Protein AF-A0A919BIP6-F1 (afdb_monomer_lite)

Organism: Streptomyces filamentosus (NCBI:txid67294)

Structure (mmCIF, N/CA/C/O backbone):
data_AF-A0A919BIP6-F1
#
_entry.id   AF-A0A919BIP6-F1
#
loop_
_atom_site.group_PDB
_atom_site.id
_atom_site.type_symbol
_atom_site.label_atom_id
_atom_site.label_alt_id
_atom_site.label_comp_id
_atom_site.label_asym_id
_atom_site.label_entity_id
_atom_site.label_seq_id
_atom_site.pdbx_PDB_ins_code
_atom_site.Cartn_x
_atom_site.Cartn_y
_atom_site.Cartn_z
_atom_site.occupancy
_atom_site.B_iso_or_equiv
_atom_site.auth_seq_id
_atom_site.auth_comp_id
_atom_site.auth_asym_id
_atom_site.auth_atom_id
_atom_site.pdbx_PDB_model_num
ATOM 1 N N . MET A 1 1 ? -2.910 38.439 -43.731 1.00 27.69 1 MET A N 1
ATOM 2 C CA . MET A 1 1 ? -3.258 37.942 -45.074 1.00 27.69 1 MET A CA 1
ATOM 3 C C . MET A 1 1 ? -2.050 37.192 -45.619 1.00 27.69 1 MET A C 1
ATOM 5 O O . MET A 1 1 ? -1.038 37.820 -45.870 1.00 27.69 1 MET A O 1
ATOM 9 N N . ILE A 1 2 ? -2.194 35.864 -45.670 1.00 24.97 2 ILE A N 1
ATOM 10 C CA . ILE A 1 2 ? -1.535 34.852 -46.519 1.00 24.97 2 ILE A CA 1
ATOM 11 C C . ILE A 1 2 ? -0.000 34.654 -46.451 1.00 24.97 2 ILE A C 1
ATOM 13 O O . ILE A 1 2 ? 0.810 35.510 -46.776 1.00 24.97 2 ILE A O 1
ATOM 17 N N . SER A 1 3 ? 0.310 33.414 -46.067 1.00 25.08 3 SER A N 1
ATOM 18 C CA . SER A 1 3 ? 1.536 32.615 -46.032 1.00 25.08 3 SER A CA 1
ATOM 19 C C . SER A 1 3 ? 2.337 32.487 -47.337 1.00 25.08 3 SER A C 1
ATOM 21 O O . SER A 1 3 ? 1.748 32.430 -48.408 1.00 25.08 3 SER A O 1
ATOM 23 N N . VAL A 1 4 ? 3.640 32.197 -47.201 1.00 25.41 4 VAL A N 1
ATOM 24 C CA . VAL A 1 4 ? 4.396 31.184 -47.982 1.00 25.41 4 VAL A CA 1
ATOM 25 C C . VAL A 1 4 ? 5.406 30.558 -46.992 1.00 25.41 4 VAL A C 1
ATOM 27 O O . VAL A 1 4 ? 6.358 31.215 -46.598 1.00 25.41 4 VAL A O 1
ATOM 30 N N . LEU A 1 5 ? 5.126 29.453 -46.288 1.00 27.56 5 LEU A N 1
ATOM 31 C CA . LEU A 1 5 ? 5.164 28.046 -46.730 1.00 27.56 5 LEU A CA 1
ATOM 32 C C . LEU A 1 5 ? 6.475 27.645 -47.438 1.00 27.56 5 LEU A C 1
ATOM 34 O O . LEU A 1 5 ? 6.493 27.282 -48.606 1.00 27.56 5 LEU A O 1
ATOM 38 N N . GLY A 1 6 ? 7.581 27.671 -46.688 1.00 23.17 6 GLY A N 1
ATOM 39 C CA . GLY A 1 6 ? 8.771 26.871 -46.980 1.00 23.17 6 GLY A CA 1
ATOM 40 C C . GLY A 1 6 ? 8.638 25.504 -46.312 1.00 23.17 6 GLY A C 1
ATOM 41 O O . GLY A 1 6 ? 9.059 25.322 -45.172 1.00 23.17 6 GLY A O 1
ATOM 42 N N . LEU A 1 7 ? 7.990 24.565 -47.000 1.00 27.64 7 LEU A N 1
ATOM 43 C CA . LEU A 1 7 ? 7.821 23.179 -46.569 1.00 27.64 7 LEU A CA 1
ATOM 44 C C . LEU A 1 7 ? 9.162 22.436 -46.723 1.00 27.64 7 LEU A C 1
ATOM 46 O O . LEU A 1 7 ? 9.392 21.720 -47.691 1.00 27.64 7 LEU A O 1
ATOM 50 N N . GLY A 1 8 ? 10.084 22.651 -45.785 1.00 24.66 8 GLY A N 1
ATOM 51 C CA . GLY A 1 8 ? 11.274 21.819 -45.652 1.00 24.66 8 GLY A CA 1
ATOM 52 C C . GLY A 1 8 ? 10.871 20.484 -45.039 1.00 24.66 8 GLY A C 1
ATOM 53 O O . GLY A 1 8 ? 10.591 20.415 -43.844 1.00 24.66 8 GLY A O 1
ATOM 54 N N . THR A 1 9 ? 10.812 19.431 -45.850 1.00 30.44 9 THR A N 1
ATOM 55 C CA . THR A 1 9 ? 10.656 18.040 -45.410 1.00 30.44 9 THR A CA 1
ATOM 56 C C . THR A 1 9 ? 11.761 17.678 -44.420 1.00 30.44 9 THR A C 1
ATOM 58 O O . THR A 1 9 ? 12.850 17.255 -44.804 1.00 30.44 9 THR A O 1
ATOM 61 N N . ALA A 1 10 ? 11.483 17.832 -43.126 1.00 28.48 10 ALA A N 1
ATOM 62 C CA . ALA A 1 10 ? 12.235 17.158 -42.084 1.00 28.48 10 ALA A CA 1
ATOM 63 C C . ALA A 1 10 ? 11.916 15.664 -42.206 1.00 28.48 10 ALA A C 1
ATOM 65 O O . ALA A 1 10 ? 10.841 15.200 -41.825 1.00 28.48 10 ALA A O 1
ATOM 66 N N . LEU A 1 11 ? 12.843 14.920 -42.802 1.00 26.92 11 LEU A N 1
ATOM 67 C CA . LEU A 1 11 ? 12.840 13.465 -42.792 1.00 26.92 11 LEU A CA 1
ATOM 68 C C . LEU A 1 11 ? 13.019 13.021 -41.334 1.00 26.92 11 LEU A C 1
ATOM 70 O O . LEU A 1 11 ? 14.127 12.986 -40.801 1.00 26.92 11 LEU A O 1
ATOM 74 N N . VAL A 1 12 ? 11.903 12.739 -40.662 1.00 33.69 12 VAL A N 1
ATOM 75 C CA . VAL A 1 12 ? 11.893 12.147 -39.323 1.00 33.69 12 VAL A CA 1
ATOM 76 C C . VAL A 1 12 ? 12.322 10.690 -39.467 1.00 33.69 12 VAL A C 1
ATOM 78 O O . VAL A 1 12 ? 11.513 9.793 -39.692 1.00 33.69 12 VAL A O 1
ATOM 81 N N . GLY A 1 13 ? 13.628 10.451 -39.376 1.00 28.67 13 GLY A N 1
ATOM 82 C CA . GLY A 1 13 ? 14.183 9.111 -39.258 1.00 28.67 13 GLY A CA 1
ATOM 83 C C . GLY A 1 13 ? 13.919 8.555 -37.860 1.00 28.67 13 GLY A C 1
ATOM 84 O O . GLY A 1 13 ? 14.712 8.770 -36.947 1.00 28.67 13 GLY A O 1
ATOM 85 N N . LEU A 1 14 ? 12.812 7.831 -37.685 1.00 32.78 14 LEU A N 1
ATOM 86 C CA . LEU A 1 14 ? 12.590 6.955 -36.530 1.00 32.78 14 LEU A CA 1
ATOM 87 C C . LEU A 1 14 ? 13.547 5.757 -36.633 1.00 32.78 14 LEU A C 1
ATOM 89 O O . LEU A 1 14 ? 13.227 4.733 -37.233 1.00 32.78 14 LEU A O 1
ATOM 93 N N . ALA A 1 15 ? 14.748 5.890 -36.075 1.00 29.69 15 ALA A N 1
ATOM 94 C CA . ALA A 1 15 ? 15.697 4.788 -35.988 1.00 29.69 15 ALA A CA 1
ATOM 95 C C . ALA A 1 15 ? 15.462 3.976 -34.700 1.00 29.69 15 ALA A C 1
ATOM 97 O O . ALA A 1 15 ? 15.812 4.419 -33.611 1.00 29.69 15 ALA A O 1
ATOM 98 N N . GLY A 1 16 ? 14.913 2.765 -34.860 1.00 26.48 16 GLY A N 1
ATOM 99 C CA . GLY A 1 16 ? 15.078 1.644 -33.925 1.00 26.48 16 GLY A CA 1
ATOM 100 C C . GLY A 1 16 ? 13.933 1.390 -32.941 1.00 26.48 16 GLY A C 1
ATOM 101 O O . GLY A 1 16 ? 13.976 1.842 -31.802 1.00 26.48 16 GLY A O 1
ATOM 102 N N . MET A 1 17 ? 12.960 0.564 -33.346 1.00 30.11 17 MET A N 1
ATOM 103 C CA . MET A 1 17 ? 12.150 -0.219 -32.407 1.00 30.11 17 MET A CA 1
ATOM 104 C C . MET A 1 17 ? 12.946 -1.463 -31.994 1.00 30.11 17 MET A C 1
ATOM 106 O O . MET A 1 17 ? 13.181 -2.348 -32.813 1.00 30.11 17 MET A O 1
ATOM 110 N N . GLY A 1 18 ? 13.354 -1.519 -30.728 1.00 25.31 18 GLY A N 1
ATOM 111 C CA . GLY A 1 18 ? 13.788 -2.733 -30.041 1.00 25.31 18 GLY A CA 1
ATOM 112 C C . GLY A 1 18 ? 12.831 -2.998 -28.882 1.00 25.31 18 GLY A C 1
ATOM 113 O O . GLY A 1 18 ? 12.486 -2.088 -28.132 1.00 25.31 18 GLY A O 1
ATOM 114 N N . THR A 1 19 ? 12.330 -4.223 -28.782 1.00 38.00 19 THR A N 1
ATOM 115 C CA . THR A 1 19 ? 11.359 -4.665 -27.777 1.00 38.00 19 THR A CA 1
ATOM 116 C C . THR A 1 19 ? 11.965 -4.652 -26.372 1.00 38.00 19 THR A C 1
ATOM 118 O O . THR A 1 19 ? 12.703 -5.563 -26.014 1.00 38.00 19 THR A O 1
ATOM 121 N N . GLY A 1 20 ? 11.626 -3.635 -25.576 1.00 31.72 20 GLY A N 1
ATOM 122 C CA . GLY A 1 20 ? 11.935 -3.560 -24.145 1.00 31.72 20 GLY A CA 1
ATOM 123 C C . GLY A 1 20 ? 12.143 -2.117 -23.688 1.00 31.72 20 GLY A C 1
ATOM 124 O O . GLY A 1 20 ? 13.169 -1.525 -23.979 1.00 31.72 20 GLY A O 1
ATOM 125 N N . ASP A 1 21 ? 11.160 -1.569 -22.975 1.00 31.66 21 ASP A N 1
ATOM 126 C CA . ASP A 1 21 ? 11.072 -0.197 -22.453 1.00 31.66 21 ASP A CA 1
ATOM 127 C C . ASP A 1 21 ? 10.896 0.954 -23.465 1.00 31.66 21 ASP A C 1
ATOM 129 O O . ASP A 1 21 ? 11.764 1.369 -24.227 1.00 31.66 21 ASP A O 1
ATOM 133 N N . ARG A 1 22 ? 9.684 1.520 -23.424 1.00 33.09 22 ARG A N 1
ATOM 134 C CA . ARG A 1 22 ? 9.216 2.625 -24.262 1.00 33.09 22 ARG A CA 1
ATOM 135 C C . ARG A 1 22 ? 9.959 3.920 -23.913 1.00 33.09 22 ARG A C 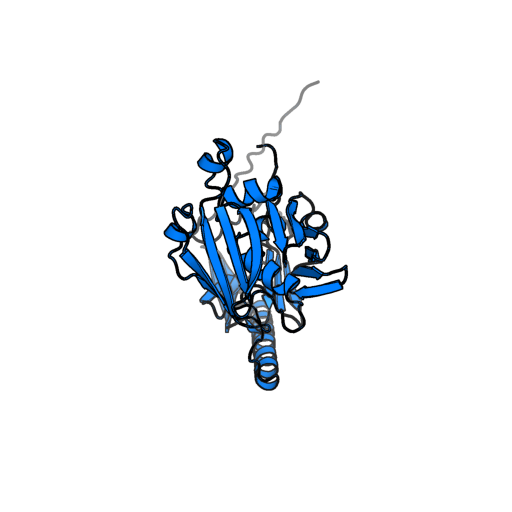1
ATOM 137 O O . ARG A 1 22 ? 9.705 4.508 -22.861 1.00 33.09 22 ARG A O 1
ATOM 144 N N . PHE A 1 23 ? 10.763 4.430 -24.845 1.00 39.22 23 PHE A N 1
ATOM 145 C CA . PHE A 1 23 ? 11.133 5.844 -24.886 1.00 39.22 23 PHE A CA 1
ATOM 146 C C . PHE A 1 23 ? 11.128 6.381 -26.320 1.00 39.22 23 PHE A C 1
ATOM 148 O O . PHE A 1 23 ? 11.642 5.746 -27.236 1.00 39.22 23 PHE A O 1
ATOM 155 N N . LEU A 1 24 ? 10.551 7.573 -26.490 1.00 33.28 24 LEU A N 1
ATOM 156 C CA . LEU A 1 24 ? 10.663 8.391 -27.694 1.00 33.28 24 LEU A CA 1
ATOM 157 C C . LEU A 1 24 ? 11.836 9.355 -27.477 1.00 33.28 24 LEU A C 1
ATOM 159 O O . LEU A 1 24 ? 11.698 10.368 -26.793 1.00 33.28 24 LEU A O 1
ATOM 163 N N . SER A 1 25 ? 12.998 9.027 -28.029 1.00 36.47 25 SER A N 1
ATOM 164 C CA . SER A 1 25 ? 14.096 9.982 -28.190 1.00 36.47 25 SER A CA 1
ATOM 165 C C . SER A 1 25 ? 13.956 10.591 -29.582 1.00 36.47 25 SER A C 1
ATOM 167 O O . SER A 1 25 ? 14.278 9.942 -30.572 1.00 36.47 25 SER A O 1
ATOM 169 N N . GLY A 1 26 ? 13.417 11.805 -29.690 1.00 38.12 26 GLY A N 1
ATOM 170 C CA . GLY A 1 26 ? 13.387 12.520 -30.967 1.00 38.12 26 GLY A CA 1
ATOM 171 C C . GLY A 1 26 ? 14.761 13.113 -31.266 1.00 38.12 26 GLY A C 1
ATOM 172 O O . GLY A 1 26 ? 15.198 14.010 -30.549 1.00 38.12 26 GLY A O 1
ATOM 173 N N . ILE A 1 27 ? 15.437 12.631 -32.309 1.00 40.06 27 ILE A N 1
ATOM 174 C CA . ILE A 1 27 ? 16.604 13.304 -32.892 1.00 40.06 27 ILE A CA 1
ATOM 175 C C . ILE A 1 27 ? 16.075 14.192 -34.016 1.00 40.06 27 ILE A C 1
ATOM 177 O O . ILE A 1 27 ? 15.539 13.694 -35.004 1.00 40.06 27 ILE A O 1
ATOM 181 N N . LEU A 1 28 ? 16.192 15.509 -33.856 1.00 37.62 28 LEU A N 1
ATOM 182 C CA . LEU A 1 28 ? 15.819 16.471 -34.889 1.00 37.62 28 LEU A CA 1
ATOM 183 C C . LEU A 1 28 ? 17.057 16.749 -35.746 1.00 37.62 28 LEU A C 1
ATOM 185 O O . LEU A 1 28 ? 17.973 17.450 -35.321 1.00 37.62 28 LEU A O 1
ATOM 189 N N . LEU A 1 29 ? 17.103 16.148 -36.936 1.00 35.50 29 LEU A N 1
ATOM 190 C CA . LEU A 1 29 ? 18.125 16.422 -37.944 1.00 35.50 29 LEU A CA 1
ATOM 191 C C . LEU A 1 29 ? 17.736 17.699 -38.697 1.00 35.50 29 LEU A C 1
ATOM 193 O O . LEU A 1 29 ? 16.964 17.654 -39.651 1.00 35.50 29 LEU A O 1
ATOM 197 N N . ALA A 1 30 ? 18.263 18.839 -38.259 1.00 35.50 30 ALA A N 1
ATOM 198 C CA . ALA A 1 30 ? 18.302 20.054 -39.064 1.00 35.50 30 ALA A CA 1
ATOM 199 C C . ALA A 1 30 ? 19.750 20.283 -39.515 1.00 35.50 30 ALA A C 1
ATOM 201 O O . ALA A 1 30 ? 20.681 20.135 -38.722 1.00 35.50 30 ALA A O 1
ATOM 202 N N . ALA A 1 31 ? 19.923 20.574 -40.806 1.00 36.97 31 ALA A N 1
ATOM 203 C CA . ALA A 1 31 ? 21.193 20.666 -41.522 1.00 36.97 31 ALA A CA 1
ATOM 204 C C . ALA A 1 31 ? 22.352 21.238 -40.677 1.00 36.97 31 ALA A C 1
ATOM 206 O O . ALA A 1 31 ? 22.408 22.432 -40.400 1.00 36.97 31 ALA A O 1
ATOM 207 N N . GLY A 1 32 ? 23.287 20.365 -40.286 1.00 34.78 32 GLY A N 1
ATOM 208 C CA . GLY A 1 32 ? 24.579 20.749 -39.708 1.00 34.78 32 GLY A CA 1
ATOM 209 C C . GLY A 1 32 ? 24.652 20.922 -38.186 1.00 34.78 32 GLY A C 1
ATOM 210 O O . GLY A 1 32 ? 25.732 21.242 -37.696 1.00 34.78 32 GLY A O 1
ATOM 211 N N . GLY A 1 33 ? 23.578 20.685 -37.422 1.00 30.14 33 GLY A N 1
ATOM 212 C CA . GLY A 1 33 ? 23.591 20.842 -35.960 1.00 30.14 33 GLY A CA 1
ATOM 213 C C . GLY A 1 33 ? 22.923 19.695 -35.200 1.00 30.14 33 GLY A C 1
ATOM 214 O O . GLY A 1 33 ? 21.859 19.216 -35.581 1.00 30.14 33 GLY A O 1
ATOM 215 N N . TRP A 1 34 ? 23.531 19.279 -34.086 1.00 35.19 34 TRP A N 1
ATOM 216 C CA . TRP A 1 34 ? 22.948 18.314 -33.150 1.00 35.19 34 TRP A CA 1
ATOM 217 C C . TRP A 1 34 ? 22.245 19.067 -32.018 1.00 35.19 34 TRP A C 1
ATOM 219 O O . TRP A 1 34 ? 22.908 19.691 -31.190 1.00 35.19 34 TRP A O 1
ATOM 229 N N . VAL A 1 35 ? 20.913 18.997 -31.946 1.00 31.94 35 VAL A N 1
ATOM 230 C CA . VAL A 1 35 ? 20.164 19.480 -30.774 1.00 31.94 35 VAL A CA 1
ATOM 231 C C . VAL A 1 35 ? 19.836 18.288 -29.884 1.00 31.94 35 VAL A C 1
ATOM 233 O O . VAL A 1 35 ? 18.928 17.508 -30.168 1.00 31.94 35 VAL A O 1
ATOM 236 N N . VAL A 1 36 ? 20.576 18.145 -28.785 1.00 42.09 36 VAL A N 1
ATOM 237 C CA . VAL A 1 36 ? 20.199 17.233 -27.702 1.00 42.09 36 VAL A CA 1
ATOM 238 C C . VAL A 1 36 ? 19.202 17.970 -26.817 1.00 42.09 36 VAL A C 1
ATOM 240 O O . VAL A 1 36 ? 19.577 18.846 -26.041 1.00 42.09 36 VAL A O 1
ATOM 243 N N . LEU A 1 37 ? 17.921 17.620 -26.921 1.00 37.03 37 LEU A N 1
ATOM 244 C CA . LEU A 1 37 ? 16.920 18.050 -25.946 1.00 37.03 37 LEU A CA 1
ATOM 245 C C . LEU A 1 37 ? 17.161 17.296 -24.630 1.00 37.03 37 LEU A C 1
ATOM 247 O O . LEU A 1 37 ? 16.633 16.208 -24.406 1.00 37.03 37 LEU A O 1
ATOM 251 N N . THR A 1 38 ? 17.972 17.873 -23.742 1.00 41.34 38 THR A N 1
ATOM 252 C CA . THR A 1 38 ? 18.051 17.446 -22.343 1.00 41.34 38 THR A CA 1
ATOM 253 C C . THR A 1 38 ? 16.746 17.837 -21.661 1.00 41.34 38 THR A C 1
ATOM 255 O O . THR A 1 38 ? 16.546 18.974 -21.243 1.00 41.34 38 THR A O 1
ATOM 258 N N . ALA A 1 39 ? 15.798 16.903 -21.576 1.00 47.53 39 ALA A N 1
ATOM 259 C CA . ALA A 1 39 ? 14.566 17.154 -20.843 1.00 47.53 39 ALA A CA 1
ATOM 260 C C . ALA A 1 39 ? 14.925 17.486 -19.376 1.00 47.53 39 ALA A C 1
ATOM 262 O O . ALA A 1 39 ? 15.431 16.603 -18.678 1.00 47.53 39 ALA A O 1
ATOM 263 N N . PRO A 1 40 ? 14.614 18.689 -18.844 1.00 47.72 40 PRO A N 1
ATOM 264 C CA . PRO A 1 40 ? 14.940 19.079 -17.460 1.00 47.72 40 PRO A CA 1
ATOM 265 C C . PRO A 1 40 ? 14.192 18.237 -16.406 1.00 47.72 40 PRO A C 1
ATOM 267 O O . PRO A 1 40 ? 14.322 18.426 -15.196 1.00 47.72 40 PRO A O 1
ATOM 270 N N . PHE A 1 41 ? 13.374 17.292 -16.869 1.00 59.06 41 PHE A N 1
ATOM 271 C CA . PHE A 1 41 ? 12.558 16.393 -16.078 1.00 59.06 41 PHE A CA 1
ATOM 272 C C . PHE A 1 41 ? 13.091 14.961 -16.046 1.00 59.06 41 PHE A C 1
ATOM 274 O O . PHE A 1 41 ? 12.445 14.142 -15.393 1.00 59.06 41 PHE A O 1
ATOM 281 N N . ALA A 1 42 ? 14.215 14.659 -16.707 1.00 69.38 42 ALA A N 1
ATOM 282 C CA . ALA A 1 42 ? 14.849 13.347 -16.685 1.00 69.38 42 ALA A CA 1
ATOM 283 C C . ALA A 1 42 ? 16.277 13.416 -16.116 1.00 69.38 42 ALA A C 1
ATOM 285 O O . ALA A 1 42 ? 16.996 14.385 -16.329 1.00 69.38 42 ALA A O 1
ATOM 286 N N . GLY A 1 43 ? 16.681 12.410 -15.346 1.00 80.50 43 GLY A N 1
ATOM 287 C CA . GLY A 1 43 ? 17.999 12.352 -14.728 1.00 80.50 43 GLY A CA 1
ATOM 288 C C . GLY A 1 43 ? 18.136 11.214 -13.727 1.00 80.50 43 GLY A C 1
ATOM 289 O O . GLY A 1 43 ? 17.149 10.653 -13.249 1.00 80.50 43 GLY A O 1
ATOM 290 N N . VAL A 1 44 ? 19.381 10.892 -13.391 1.00 83.25 44 VAL A N 1
ATOM 291 C CA . VAL A 1 44 ? 19.716 9.953 -12.320 1.00 83.25 44 VAL A CA 1
ATOM 292 C C . VAL A 1 44 ? 20.459 10.711 -11.233 1.00 83.25 44 VAL A C 1
ATOM 294 O O . VAL A 1 44 ? 21.412 11.435 -11.515 1.00 83.25 44 VAL A O 1
ATOM 297 N N . ARG A 1 45 ? 20.024 10.550 -9.984 1.00 85.06 45 ARG A N 1
ATOM 298 C CA . ARG A 1 45 ? 20.710 11.096 -8.813 1.00 85.06 45 ARG A CA 1
ATOM 299 C C . ARG A 1 45 ? 21.110 9.961 -7.886 1.00 85.06 45 ARG A C 1
ATOM 301 O O . ARG A 1 45 ? 20.262 9.208 -7.426 1.00 85.06 45 ARG A O 1
ATOM 308 N N . VAL A 1 46 ? 22.399 9.891 -7.595 1.00 83.81 46 VAL A N 1
ATOM 309 C CA . VAL A 1 46 ? 23.022 8.933 -6.680 1.00 83.81 46 VAL A CA 1
ATOM 310 C C . VAL A 1 46 ? 23.363 9.699 -5.401 1.00 83.81 46 VAL A C 1
ATOM 312 O O . VAL A 1 46 ? 24.020 10.736 -5.473 1.00 83.81 46 VAL A O 1
ATOM 315 N N . ASP A 1 47 ? 22.889 9.248 -4.241 1.00 83.62 47 ASP A N 1
ATOM 316 C CA . ASP A 1 47 ? 23.231 9.851 -2.944 1.00 83.62 47 ASP A CA 1
ATOM 317 C C . ASP A 1 47 ? 23.536 8.790 -1.873 1.00 83.62 47 ASP A C 1
ATOM 319 O O . ASP A 1 47 ? 23.720 7.620 -2.189 1.00 83.62 47 ASP A O 1
ATOM 323 N N . GLY A 1 48 ? 23.659 9.182 -0.600 1.00 73.69 48 GLY A N 1
ATOM 324 C CA . GLY A 1 48 ? 23.899 8.241 0.504 1.00 73.69 48 GLY A CA 1
ATOM 325 C C . GLY A 1 48 ? 22.768 7.247 0.758 1.00 73.69 48 GLY A C 1
ATOM 326 O O . GLY A 1 48 ? 23.023 6.179 1.294 1.00 73.69 48 GLY A O 1
ATOM 327 N N . ARG A 1 49 ? 21.535 7.564 0.355 1.00 73.06 49 ARG A N 1
ATOM 328 C CA . ARG A 1 49 ? 20.349 6.746 0.640 1.00 73.06 49 ARG A CA 1
ATOM 329 C C . ARG A 1 49 ? 20.049 5.753 -0.479 1.00 73.06 49 ARG A C 1
ATOM 331 O O . ARG A 1 49 ? 19.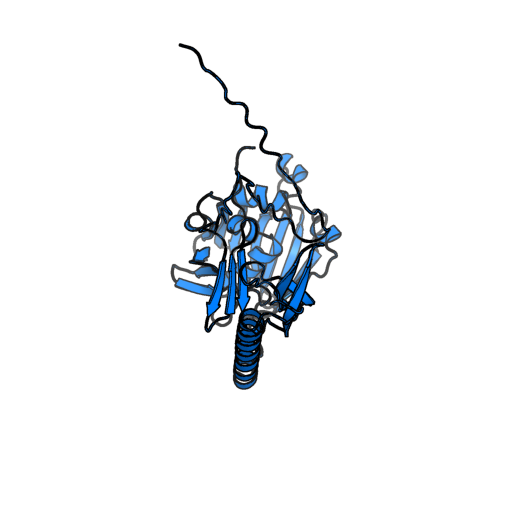505 4.686 -0.215 1.00 73.06 49 ARG A O 1
ATOM 338 N N . GLY A 1 50 ? 20.370 6.101 -1.721 1.00 85.12 50 GLY A N 1
ATOM 339 C CA . GLY A 1 50 ? 20.114 5.227 -2.858 1.00 85.12 50 GLY A CA 1
ATOM 340 C C . GLY A 1 50 ? 20.278 5.910 -4.204 1.00 85.12 50 GLY A C 1
ATOM 341 O O . GLY A 1 50 ? 20.897 6.971 -4.344 1.00 85.12 50 GLY A O 1
ATOM 342 N N . LEU A 1 51 ? 19.657 5.292 -5.196 1.00 87.88 51 LEU A N 1
ATOM 343 C CA . LEU A 1 51 ? 19.561 5.765 -6.560 1.00 87.88 51 LEU A CA 1
ATOM 344 C C . LEU A 1 51 ? 18.154 6.296 -6.827 1.00 87.88 51 LEU A C 1
ATOM 346 O O . LEU A 1 51 ? 17.163 5.607 -6.615 1.00 87.88 51 LEU A O 1
ATOM 350 N N . ARG A 1 52 ? 18.051 7.525 -7.328 1.00 84.44 52 ARG A N 1
ATOM 351 C CA . ARG A 1 52 ? 16.803 8.093 -7.846 1.00 84.44 52 ARG A CA 1
ATOM 352 C C . ARG A 1 52 ? 16.871 8.137 -9.357 1.00 84.44 52 ARG A C 1
ATOM 354 O O . ARG A 1 52 ? 17.705 8.852 -9.910 1.00 84.44 52 ARG A O 1
ATOM 361 N N . TYR A 1 53 ? 15.963 7.422 -10.003 1.00 82.88 53 TYR A N 1
ATOM 362 C CA . TYR A 1 53 ? 15.755 7.481 -11.438 1.00 82.88 53 TYR A CA 1
ATOM 363 C C . TYR A 1 53 ? 14.548 8.367 -11.740 1.00 82.88 53 TYR A C 1
ATOM 365 O O . TYR A 1 53 ? 13.451 8.170 -11.217 1.00 82.88 53 TYR A O 1
ATOM 373 N N . ARG A 1 54 ? 14.737 9.356 -12.607 1.00 79.25 54 ARG A N 1
ATOM 374 C CA . ARG A 1 54 ? 13.666 10.190 -13.139 1.00 79.25 54 ARG A CA 1
ATOM 375 C C . ARG A 1 54 ? 13.703 10.057 -14.656 1.00 79.25 54 ARG A C 1
ATOM 377 O O . ARG A 1 54 ? 14.568 10.620 -15.305 1.00 79.25 54 ARG A O 1
ATOM 384 N N . GLY A 1 55 ? 12.788 9.289 -15.218 1.00 73.19 55 GLY A N 1
ATOM 385 C CA . GLY A 1 55 ? 12.489 9.257 -16.644 1.00 73.19 55 GLY A CA 1
ATOM 386 C C . GLY A 1 55 ? 11.224 10.059 -16.953 1.00 73.19 55 GLY A C 1
ATOM 387 O O . GLY A 1 55 ? 10.524 10.528 -16.052 1.00 73.19 55 GLY A O 1
ATOM 388 N N . VAL A 1 56 ? 10.907 10.192 -18.242 1.00 64.81 56 VAL A N 1
ATOM 389 C CA . VAL A 1 56 ? 9.675 10.859 -18.705 1.00 64.81 56 VAL A CA 1
ATOM 390 C C . VAL A 1 56 ? 8.424 10.103 -18.242 1.00 64.81 56 VAL A C 1
ATOM 392 O O . VAL A 1 56 ? 7.488 10.730 -17.754 1.00 64.81 56 VAL A O 1
ATOM 395 N N . ALA A 1 57 ? 8.429 8.768 -18.321 1.00 58.97 57 ALA A N 1
ATOM 396 C CA . ALA A 1 57 ? 7.286 7.926 -17.948 1.00 58.97 57 ALA A CA 1
ATOM 397 C C . ALA A 1 57 ? 7.418 7.244 -16.573 1.00 58.97 57 ALA A C 1
ATOM 399 O O . ALA A 1 57 ? 6.421 6.807 -16.002 1.00 58.97 57 ALA A O 1
ATOM 400 N N . ARG A 1 58 ? 8.636 7.147 -16.027 1.00 64.56 58 ARG A N 1
ATOM 401 C CA . ARG A 1 58 ? 8.929 6.387 -14.804 1.00 64.56 58 ARG A CA 1
ATOM 402 C C . ARG A 1 58 ? 9.719 7.237 -13.826 1.00 64.56 58 ARG A C 1
ATOM 404 O O . ARG A 1 58 ? 10.700 7.867 -14.201 1.00 64.56 58 ARG A O 1
ATOM 411 N N . ARG A 1 59 ? 9.316 7.236 -12.560 1.00 76.88 59 ARG A N 1
ATOM 412 C CA . ARG A 1 59 ? 10.120 7.760 -11.453 1.00 76.88 59 ARG A CA 1
ATOM 413 C C . ARG A 1 59 ? 10.299 6.638 -10.461 1.00 76.88 59 ARG A C 1
ATOM 415 O O . ARG A 1 59 ? 9.313 6.002 -10.108 1.00 76.88 59 ARG A O 1
ATOM 422 N N . ASP A 1 60 ? 11.532 6.417 -10.052 1.00 78.81 60 ASP A N 1
ATOM 423 C CA . ASP A 1 60 ? 11.872 5.309 -9.184 1.00 78.81 60 ASP A CA 1
ATOM 424 C C . ASP A 1 60 ? 12.908 5.733 -8.149 1.00 78.81 60 ASP A C 1
ATOM 426 O O . ASP A 1 60 ? 13.746 6.608 -8.401 1.00 78.81 60 ASP A O 1
ATOM 430 N N . PHE A 1 61 ? 12.835 5.117 -6.980 1.00 84.06 61 PHE A N 1
ATOM 431 C CA . PHE A 1 61 ? 13.859 5.224 -5.956 1.00 84.06 61 PHE A CA 1
ATOM 432 C C . PHE A 1 61 ? 14.251 3.819 -5.544 1.00 84.06 61 PHE A C 1
ATOM 434 O O . PHE A 1 61 ? 13.418 3.055 -5.073 1.00 84.06 61 PHE A O 1
ATOM 441 N N . LEU A 1 62 ? 15.530 3.517 -5.709 1.00 82.81 62 LEU A N 1
ATOM 442 C CA . LEU A 1 62 ? 16.109 2.236 -5.381 1.00 82.81 62 LEU A CA 1
ATOM 443 C C . LEU A 1 62 ? 17.116 2.435 -4.242 1.00 82.81 62 LEU A C 1
ATOM 445 O O . LEU A 1 62 ? 18.194 2.996 -4.478 1.00 82.81 62 LEU A O 1
ATOM 449 N N . PRO A 1 63 ? 16.787 2.046 -2.999 1.00 84.31 63 PRO A N 1
ATOM 450 C CA . PRO A 1 63 ? 17.736 2.125 -1.898 1.00 84.31 63 PRO A CA 1
ATOM 451 C C . PRO A 1 63 ? 18.932 1.200 -2.158 1.00 84.31 63 PRO A C 1
ATOM 453 O O . PRO A 1 63 ? 18.796 0.128 -2.746 1.00 84.31 63 PRO A O 1
ATOM 456 N N . TRP A 1 64 ? 20.122 1.589 -1.690 1.00 90.69 64 TRP A N 1
ATOM 457 C CA . TRP A 1 64 ? 21.356 0.820 -1.940 1.00 90.69 64 TRP A CA 1
ATOM 458 C C . TRP A 1 64 ? 21.296 -0.622 -1.449 1.00 90.69 64 TRP A C 1
ATOM 460 O O . TRP A 1 64 ? 21.907 -1.516 -2.028 1.00 90.69 64 TRP A O 1
ATOM 470 N N . SER A 1 65 ? 20.524 -0.849 -0.397 1.00 83.50 65 SER A N 1
ATOM 471 C CA . SER A 1 65 ? 20.321 -2.155 0.205 1.00 83.50 65 SER A CA 1
ATOM 472 C C . SER A 1 65 ? 19.470 -3.110 -0.646 1.00 83.50 65 SER A C 1
ATOM 474 O O . SER A 1 65 ? 19.508 -4.320 -0.417 1.00 83.50 65 SER A O 1
ATOM 476 N N . GLU A 1 66 ? 18.732 -2.598 -1.634 1.00 83.56 66 GLU A N 1
ATOM 477 C CA . GLU A 1 66 ? 17.968 -3.384 -2.612 1.00 83.56 66 GLU A CA 1
ATOM 478 C C . GLU A 1 66 ? 18.751 -3.660 -3.901 1.00 83.56 66 GLU A C 1
ATOM 480 O O . GLU A 1 66 ? 18.353 -4.518 -4.689 1.00 83.56 66 GLU A O 1
ATOM 485 N N . VAL A 1 67 ? 19.881 -2.982 -4.113 1.00 90.56 67 VAL A N 1
ATOM 486 C CA . VAL A 1 67 ? 20.753 -3.201 -5.271 1.00 90.56 67 VAL A CA 1
ATOM 487 C C . VAL A 1 67 ? 21.537 -4.501 -5.083 1.00 90.56 67 VAL A C 1
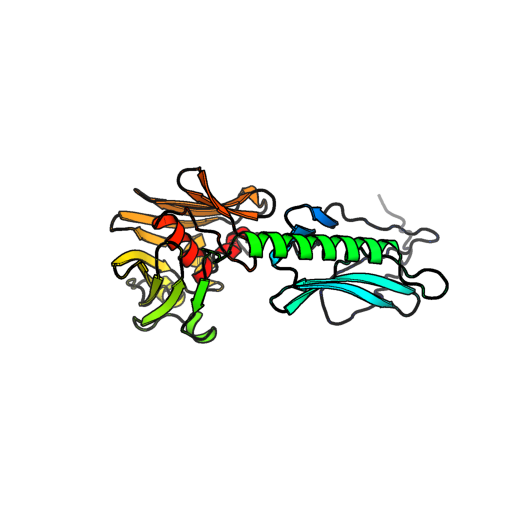ATOM 489 O O . VAL A 1 67 ? 22.334 -4.628 -4.147 1.00 90.56 67 VAL A O 1
ATOM 492 N N . ALA A 1 68 ? 21.335 -5.472 -5.975 1.00 89.44 68 ALA A N 1
ATOM 493 C CA . ALA A 1 68 ? 22.075 -6.734 -6.011 1.00 89.44 68 ALA A CA 1
ATOM 494 C C . ALA A 1 68 ? 23.401 -6.587 -6.764 1.00 89.44 68 ALA A C 1
ATOM 496 O O . ALA A 1 68 ? 24.457 -6.920 -6.221 1.00 89.44 68 ALA A O 1
ATOM 497 N N . SER A 1 69 ? 23.367 -6.004 -7.958 1.00 94.62 69 SER A N 1
ATOM 498 C CA . SER A 1 69 ? 24.559 -5.706 -8.749 1.00 94.62 69 SER A CA 1
ATOM 499 C C . SER A 1 69 ? 24.381 -4.411 -9.534 1.00 94.62 69 SER A C 1
ATOM 501 O O . SER A 1 69 ? 23.267 -3.935 -9.765 1.00 94.62 69 SER A O 1
ATOM 503 N N . VAL A 1 70 ? 25.514 -3.813 -9.893 1.00 95.12 70 VAL A N 1
ATOM 504 C CA . VAL A 1 70 ? 25.578 -2.721 -10.859 1.00 95.12 70 VAL A CA 1
ATOM 505 C C . VAL A 1 70 ? 26.650 -3.089 -11.863 1.00 95.12 70 VAL A C 1
ATOM 507 O O . VAL A 1 70 ? 27.821 -3.229 -11.511 1.00 95.12 70 VAL A O 1
ATOM 510 N N . GLU A 1 71 ? 26.235 -3.255 -13.107 1.00 94.12 71 GLU A N 1
ATOM 511 C CA . GLU A 1 71 ? 27.086 -3.672 -14.211 1.00 94.12 71 GLU A CA 1
ATOM 512 C C . GLU A 1 71 ? 27.100 -2.600 -15.295 1.00 94.12 71 GLU A C 1
ATOM 514 O O . GLU A 1 71 ? 26.290 -1.672 -15.301 1.00 94.12 71 GLU A O 1
ATOM 519 N N . THR A 1 72 ? 28.063 -2.690 -16.206 1.00 92.06 72 THR A N 1
ATOM 520 C CA . THR A 1 72 ? 28.074 -1.845 -17.401 1.00 92.06 72 THR A CA 1
ATOM 521 C C . THR A 1 72 ? 27.517 -2.661 -18.556 1.00 92.06 72 THR A C 1
ATOM 523 O O . THR A 1 72 ? 28.171 -3.588 -19.021 1.00 92.06 72 THR A O 1
ATOM 526 N N . GLY A 1 73 ? 26.319 -2.313 -19.010 1.00 87.06 73 GLY A N 1
ATOM 527 C CA . GLY A 1 73 ? 25.729 -2.845 -20.230 1.00 87.06 73 GLY A CA 1
ATOM 528 C C . GLY A 1 73 ? 26.161 -2.054 -21.463 1.00 87.06 73 GLY A C 1
ATOM 529 O O . GLY A 1 73 ? 26.681 -0.936 -21.367 1.00 87.06 73 GLY A O 1
ATOM 530 N N . SER A 1 74 ? 25.908 -2.627 -22.634 1.00 84.56 74 SER A N 1
ATOM 531 C CA . SER A 1 74 ? 26.068 -1.979 -23.933 1.00 84.56 74 SER A CA 1
ATOM 532 C C . SER A 1 74 ? 24.712 -1.862 -24.632 1.00 84.56 74 SER A C 1
ATOM 534 O O . SER A 1 74 ? 23.900 -2.784 -24.632 1.00 84.56 74 SER A O 1
ATOM 536 N N . LEU A 1 75 ? 24.453 -0.699 -25.221 1.00 80.94 75 LEU A N 1
ATOM 537 C CA . LEU A 1 75 ? 23.346 -0.456 -26.136 1.00 80.94 75 LEU A CA 1
ATOM 538 C C . LEU A 1 75 ? 23.938 -0.401 -27.538 1.00 80.94 75 LEU A C 1
ATOM 540 O O . LEU A 1 75 ? 24.621 0.564 -27.894 1.00 80.94 75 LEU A O 1
ATOM 544 N N . GLY A 1 76 ? 23.727 -1.475 -28.295 1.00 68.75 76 GLY A N 1
ATOM 545 C CA . GLY A 1 76 ? 24.250 -1.615 -29.647 1.00 68.75 76 GLY A CA 1
ATOM 546 C C . GLY A 1 76 ? 23.391 -0.882 -30.674 1.00 68.75 76 GLY A C 1
ATOM 547 O O . GLY A 1 76 ? 22.181 -1.093 -30.751 1.00 68.75 76 GLY A O 1
ATOM 548 N N . GLY A 1 77 ? 24.029 -0.052 -31.498 1.00 62.12 77 GLY A N 1
ATOM 549 C CA . GLY A 1 77 ? 23.468 0.509 -32.725 1.00 62.12 77 GLY A CA 1
ATOM 550 C C . GLY A 1 77 ? 24.390 0.230 -33.915 1.00 62.12 77 GLY A C 1
ATOM 551 O O . GLY A 1 77 ? 25.584 0.014 -33.744 1.00 62.12 77 GLY A O 1
ATOM 552 N N . ARG A 1 78 ? 23.860 0.268 -35.148 1.00 55.56 78 ARG A N 1
ATOM 553 C CA . ARG A 1 78 ? 24.639 -0.024 -36.377 1.00 55.56 78 ARG A CA 1
ATOM 554 C C . ARG A 1 78 ? 25.848 0.895 -36.605 1.00 55.56 78 ARG A C 1
ATOM 556 O O . ARG A 1 78 ? 26.724 0.536 -37.379 1.00 55.56 78 ARG A O 1
ATOM 563 N N . LEU A 1 79 ? 25.865 2.077 -35.989 1.00 56.56 79 LEU A N 1
ATOM 564 C CA . LEU A 1 79 ? 26.898 3.096 -36.202 1.00 56.56 79 LEU A CA 1
ATOM 565 C C . LEU A 1 79 ? 27.728 3.396 -34.943 1.00 56.56 79 LEU A C 1
ATOM 567 O O . LEU A 1 79 ? 28.851 3.869 -35.070 1.00 56.56 79 LEU A O 1
ATOM 571 N N . TRP A 1 80 ? 27.197 3.131 -33.743 1.00 64.19 80 TRP A N 1
ATOM 572 C CA . TRP A 1 80 ? 27.842 3.468 -32.470 1.00 64.19 80 TRP A CA 1
ATOM 573 C C . TRP A 1 80 ? 27.331 2.546 -31.362 1.00 64.19 80 TRP A C 1
ATOM 575 O O . TRP A 1 80 ? 26.137 2.243 -31.313 1.00 64.19 80 TRP A O 1
ATOM 585 N N . ASN A 1 81 ? 28.217 2.178 -30.439 1.00 80.94 81 ASN A N 1
ATOM 586 C CA . ASN A 1 81 ? 27.860 1.525 -29.184 1.00 80.94 81 ASN A CA 1
ATOM 587 C C . ASN A 1 81 ? 27.873 2.556 -28.052 1.00 80.94 81 ASN A C 1
ATOM 589 O O . ASN A 1 81 ? 28.781 3.390 -27.957 1.00 80.94 81 ASN A O 1
ATOM 593 N N . ALA A 1 82 ? 26.881 2.489 -27.172 1.00 84.19 82 ALA A N 1
ATOM 594 C CA . ALA A 1 82 ? 26.867 3.259 -25.935 1.00 84.19 82 ALA A CA 1
ATOM 595 C C . ALA A 1 82 ? 26.967 2.319 -24.736 1.00 84.19 82 ALA A C 1
ATOM 597 O O . ALA A 1 82 ? 26.282 1.304 -24.679 1.00 84.19 82 ALA A O 1
ATOM 598 N N . ASN A 1 83 ? 27.785 2.669 -23.750 1.00 88.75 83 ASN A N 1
ATOM 599 C CA . ASN A 1 83 ? 27.809 1.979 -22.470 1.00 88.75 83 ASN A CA 1
ATOM 600 C C . ASN A 1 83 ? 26.822 2.646 -21.512 1.00 88.75 83 ASN A C 1
ATOM 602 O O . ASN A 1 83 ? 26.719 3.874 -21.466 1.00 88.75 83 ASN A O 1
ATOM 606 N N . VAL A 1 84 ? 26.127 1.840 -20.718 1.00 91.12 84 VAL A N 1
ATOM 607 C CA . VAL A 1 84 ? 25.147 2.289 -19.722 1.00 91.12 84 VAL A CA 1
ATOM 608 C C . VAL A 1 84 ? 25.312 1.504 -18.430 1.00 91.12 84 VAL A C 1
ATOM 610 O O . VAL A 1 84 ? 25.572 0.305 -18.486 1.00 91.12 84 VAL A O 1
ATOM 613 N N . PRO A 1 85 ? 25.124 2.115 -17.251 1.00 91.81 85 PRO A N 1
ATOM 614 C CA . PRO A 1 85 ? 24.993 1.331 -16.037 1.00 91.81 85 PRO A CA 1
ATOM 615 C C . PRO A 1 85 ? 23.654 0.580 -16.046 1.00 91.81 85 PRO A C 1
ATOM 617 O O . PRO A 1 85 ? 22.603 1.167 -16.324 1.00 91.81 85 PRO A O 1
ATOM 620 N N . VAL A 1 86 ? 23.695 -0.703 -15.711 1.00 91.62 86 VAL A N 1
ATOM 621 C CA . VAL A 1 86 ? 22.530 -1.563 -15.502 1.00 91.62 86 VAL A CA 1
ATOM 622 C C . VAL A 1 86 ? 22.514 -1.946 -14.034 1.00 91.62 86 VAL A C 1
ATOM 624 O O . VAL A 1 86 ? 23.499 -2.459 -13.508 1.00 91.62 86 VAL A O 1
ATOM 627 N N . VAL A 1 87 ? 21.420 -1.627 -13.352 1.00 91.69 87 VAL A N 1
ATOM 628 C CA . VAL A 1 87 ? 21.246 -1.936 -11.935 1.00 91.69 87 VAL A CA 1
ATOM 629 C C . VAL A 1 87 ? 20.271 -3.087 -11.809 1.00 91.69 87 VAL A C 1
ATOM 631 O O . VAL A 1 87 ? 19.124 -2.960 -12.231 1.00 91.69 87 VAL A O 1
ATOM 634 N N . THR A 1 88 ? 20.702 -4.171 -11.179 1.00 90.81 88 THR A N 1
ATOM 635 C CA . THR A 1 88 ? 19.844 -5.322 -10.901 1.00 90.81 88 THR A CA 1
ATOM 636 C C . THR A 1 88 ? 19.444 -5.285 -9.437 1.00 90.81 88 THR A C 1
ATOM 638 O O . THR A 1 88 ? 20.292 -5.198 -8.543 1.00 90.81 88 THR A O 1
ATOM 641 N N . THR A 1 89 ? 18.141 -5.305 -9.163 1.00 87.44 89 THR A N 1
ATOM 642 C CA . THR A 1 89 ? 17.617 -5.377 -7.797 1.00 87.44 89 THR A CA 1
ATOM 643 C C . THR A 1 89 ? 17.730 -6.801 -7.257 1.00 87.44 89 THR A C 1
ATOM 645 O O . THR A 1 89 ? 17.827 -7.768 -8.009 1.00 87.44 89 THR A O 1
ATOM 648 N N . ARG A 1 90 ? 17.662 -6.970 -5.935 1.00 80.69 90 ARG A N 1
ATOM 649 C CA . ARG A 1 90 ? 17.590 -8.301 -5.299 1.00 80.69 90 ARG A CA 1
ATOM 650 C C . ARG A 1 90 ? 16.365 -9.113 -5.711 1.00 80.69 90 ARG A C 1
ATOM 652 O O . ARG A 1 90 ? 16.412 -10.333 -5.650 1.00 80.69 90 ARG A O 1
ATOM 659 N N . GLY A 1 91 ? 15.302 -8.443 -6.153 1.00 73.31 91 GLY A N 1
ATOM 660 C CA . GLY A 1 91 ? 14.133 -9.085 -6.755 1.00 73.31 91 GLY A CA 1
ATOM 661 C C . GLY A 1 91 ? 14.335 -9.491 -8.219 1.00 73.31 91 GLY A C 1
ATOM 662 O O . GLY A 1 91 ? 13.361 -9.842 -8.874 1.00 73.31 91 GLY A O 1
ATOM 663 N N . GLY A 1 92 ? 15.553 -9.379 -8.762 1.00 80.19 92 GLY A N 1
ATOM 664 C CA . GLY A 1 92 ? 15.877 -9.719 -10.150 1.00 80.19 92 GLY A CA 1
ATOM 665 C C . GLY A 1 92 ? 15.377 -8.708 -11.183 1.00 80.19 92 GLY A C 1
ATOM 666 O O . GLY A 1 92 ? 15.427 -8.977 -12.376 1.00 80.19 92 GLY A O 1
ATOM 667 N N . THR A 1 93 ? 14.874 -7.545 -10.757 1.00 81.38 93 THR A N 1
ATOM 668 C CA . THR A 1 93 ? 14.439 -6.502 -11.693 1.00 81.38 93 THR A CA 1
ATOM 669 C C . THR A 1 93 ? 15.649 -5.732 -12.196 1.00 81.38 93 THR A C 1
ATOM 671 O O . THR A 1 93 ? 16.405 -5.187 -11.394 1.00 81.38 93 THR A O 1
ATOM 674 N N . GLU A 1 94 ? 15.799 -5.628 -13.509 1.00 86.06 94 GLU A N 1
ATOM 675 C CA . GLU A 1 94 ? 16.844 -4.812 -14.120 1.00 86.06 94 GLU A CA 1
ATOM 676 C C . GLU A 1 94 ? 16.351 -3.391 -14.410 1.00 86.06 94 GLU A C 1
ATOM 678 O O . GLU A 1 94 ? 15.205 -3.157 -14.803 1.00 86.06 94 GLU A O 1
ATOM 683 N N . MET A 1 95 ? 17.232 -2.418 -14.200 1.00 84.94 95 MET A N 1
ATOM 684 C CA . MET A 1 95 ? 17.002 -1.011 -14.495 1.00 84.94 95 MET A CA 1
ATOM 685 C C . MET A 1 95 ? 18.194 -0.445 -15.263 1.00 84.94 95 MET A C 1
ATOM 687 O O . MET A 1 95 ? 19.274 -0.231 -14.708 1.00 84.94 95 MET A O 1
ATOM 691 N N . THR A 1 96 ? 17.982 -0.142 -16.541 1.00 87.88 96 THR A N 1
ATOM 692 C CA . THR A 1 96 ? 18.987 0.507 -17.387 1.00 87.88 96 THR A CA 1
ATOM 693 C C . THR A 1 96 ? 18.984 2.021 -17.170 1.00 87.88 96 THR A C 1
ATOM 695 O O . THR A 1 96 ? 17.999 2.719 -17.426 1.00 87.88 96 THR A O 1
ATOM 698 N N . LEU A 1 97 ? 20.114 2.573 -16.730 1.00 87.44 97 LEU A N 1
ATOM 699 C CA . LEU A 1 97 ? 20.256 3.995 -16.418 1.00 87.44 97 LEU A CA 1
ATOM 700 C C . LEU A 1 97 ? 20.648 4.806 -17.658 1.00 87.44 97 LEU A C 1
ATOM 702 O O . LEU A 1 97 ? 21.742 5.360 -17.740 1.00 87.44 97 LEU A O 1
ATOM 706 N N . LEU A 1 98 ? 19.730 4.912 -18.618 1.00 83.25 98 LEU A N 1
ATOM 707 C CA . LEU A 1 98 ? 19.967 5.558 -19.920 1.00 83.25 98 LEU A CA 1
ATOM 708 C C . LEU A 1 98 ? 20.505 6.996 -19.829 1.00 83.25 98 LEU A C 1
ATOM 710 O O . LEU A 1 98 ? 21.289 7.421 -20.669 1.00 83.25 98 LEU A O 1
ATOM 714 N N . MET A 1 99 ? 20.130 7.752 -18.794 1.00 83.62 99 MET A N 1
ATOM 715 C CA . MET A 1 99 ? 20.598 9.136 -18.603 1.00 83.62 99 MET A CA 1
ATOM 716 C C . MET A 1 99 ? 22.081 9.226 -18.200 1.00 83.62 99 MET A C 1
ATOM 718 O O . MET A 1 99 ? 22.649 10.315 -18.179 1.00 83.62 99 MET A O 1
ATOM 722 N N . LEU A 1 100 ? 22.703 8.094 -17.863 1.00 84.44 100 LEU A N 1
ATOM 723 C CA . LEU A 1 100 ? 24.134 7.969 -17.591 1.00 84.44 100 LEU A CA 1
ATOM 724 C C . LEU A 1 100 ? 24.894 7.339 -18.767 1.00 84.44 100 LEU A C 1
ATOM 726 O O . LEU A 1 100 ? 26.073 7.022 -18.622 1.00 84.44 100 LEU A O 1
ATOM 730 N N . ALA A 1 101 ? 24.252 7.171 -19.929 1.00 86.50 101 ALA A N 1
ATOM 731 C CA . ALA A 1 101 ? 24.895 6.621 -21.114 1.00 86.50 101 ALA A CA 1
ATOM 732 C C . ALA A 1 101 ? 26.137 7.427 -21.519 1.00 86.50 101 ALA A C 1
ATOM 734 O O . ALA A 1 101 ? 26.168 8.659 -21.432 1.00 86.50 101 ALA A O 1
ATOM 735 N N . GLY A 1 102 ? 27.165 6.726 -21.982 1.00 84.94 102 GLY A N 1
ATOM 736 C CA . GLY A 1 102 ? 28.353 7.314 -22.589 1.00 84.94 102 GLY A CA 1
ATOM 737 C C . GLY A 1 102 ? 28.792 6.482 -23.782 1.00 84.94 102 GLY A C 1
ATOM 738 O O . GLY A 1 102 ? 28.828 5.260 -23.695 1.00 84.94 102 GLY A O 1
ATOM 739 N N . TYR A 1 103 ? 29.121 7.137 -24.892 1.00 83.44 103 TYR A N 1
ATOM 740 C CA . TYR A 1 103 ? 29.571 6.452 -26.103 1.00 83.44 103 TYR A CA 1
ATOM 741 C C . TYR A 1 103 ? 30.924 5.774 -25.895 1.00 83.44 103 TYR A C 1
ATOM 743 O O . TYR A 1 103 ? 31.772 6.283 -25.151 1.00 83.44 103 TYR A O 1
ATOM 751 N N . GLU A 1 104 ? 31.112 4.634 -26.555 1.00 80.44 104 GLU A N 1
ATOM 752 C CA . GLU A 1 104 ? 32.417 3.987 -26.637 1.00 80.44 104 GLU A CA 1
ATOM 753 C C . GLU A 1 104 ? 33.425 4.915 -27.318 1.00 80.44 104 GLU A C 1
ATOM 755 O O . GLU A 1 104 ? 33.105 5.653 -28.253 1.00 80.44 104 GLU A O 1
ATOM 760 N N . GLY A 1 105 ? 34.654 4.904 -26.805 1.00 69.38 105 GLY A N 1
ATOM 761 C CA . GLY A 1 105 ? 35.748 5.639 -27.421 1.00 69.38 105 GLY A CA 1
ATOM 762 C C . GLY A 1 105 ? 36.161 5.002 -28.746 1.00 69.38 105 GLY A C 1
ATOM 763 O O . GLY A 1 105 ? 35.868 3.835 -29.021 1.00 69.38 105 GLY A O 1
ATOM 764 N N . TRP A 1 106 ? 36.906 5.759 -29.549 1.00 64.38 106 TRP A N 1
ATOM 765 C CA . TRP A 1 106 ? 37.513 5.247 -30.776 1.00 64.38 106 TRP A CA 1
ATOM 766 C C . TRP A 1 106 ? 38.324 3.969 -30.478 1.00 64.38 106 TRP A C 1
ATOM 768 O O . TRP A 1 106 ? 39.106 3.933 -29.524 1.00 64.38 106 TRP A O 1
ATOM 778 N N . GLY A 1 107 ? 38.082 2.900 -31.245 1.00 70.56 107 GLY A N 1
ATOM 779 C CA . GLY A 1 107 ? 38.649 1.567 -30.995 1.00 70.56 107 GLY A CA 1
ATOM 780 C C . GLY A 1 107 ? 37.844 0.664 -30.045 1.00 70.56 107 GLY A C 1
ATOM 781 O O . GLY A 1 107 ? 38.415 -0.272 -29.493 1.00 70.56 107 GLY A O 1
ATOM 782 N N . GLY A 1 108 ? 36.551 0.939 -29.818 1.00 75.94 108 GLY A N 1
ATOM 783 C CA . GLY A 1 108 ? 35.648 0.054 -29.058 1.00 75.94 108 GLY A CA 1
ATOM 784 C C . GLY A 1 108 ? 35.940 -0.000 -27.557 1.00 75.94 108 GLY A C 1
ATOM 785 O O . GLY A 1 108 ? 35.578 -0.953 -26.869 1.00 75.94 108 GLY A O 1
ATOM 786 N N . ARG A 1 109 ? 36.653 1.001 -27.027 1.00 80.31 109 ARG A N 1
ATOM 787 C CA . ARG A 1 109 ? 37.010 1.039 -25.606 1.00 80.31 109 ARG A CA 1
ATOM 788 C C . ARG A 1 109 ? 35.794 1.459 -24.769 1.00 80.31 109 ARG A C 1
ATOM 790 O O . ARG A 1 109 ? 35.249 2.539 -25.026 1.00 80.31 109 ARG A O 1
ATOM 797 N N . PRO A 1 110 ? 35.428 0.696 -23.717 1.00 81.31 110 PRO A N 1
ATOM 798 C CA . PRO A 1 110 ? 34.328 1.057 -22.833 1.00 81.31 110 PRO A CA 1
ATOM 799 C C . PRO A 1 110 ? 34.542 2.416 -22.168 1.00 81.31 110 PRO A C 1
ATOM 801 O O . PRO A 1 110 ? 35.619 2.706 -21.622 1.00 81.31 110 PRO A O 1
ATOM 804 N N . ASN A 1 111 ? 33.489 3.228 -22.161 1.00 88.31 111 ASN A N 1
ATOM 805 C CA . ASN A 1 111 ? 33.494 4.580 -21.629 1.00 88.31 111 ASN A CA 1
ATOM 806 C C . ASN A 1 111 ? 33.935 4.596 -20.151 1.00 88.31 111 ASN A C 1
ATOM 808 O O . ASN A 1 111 ? 33.283 4.020 -19.276 1.00 88.31 111 ASN A O 1
ATOM 812 N N . ALA A 1 112 ? 35.065 5.252 -19.866 1.00 87.31 112 ALA A N 1
ATOM 813 C CA . ALA A 1 112 ? 35.667 5.270 -18.530 1.00 87.31 112 ALA A CA 1
ATOM 814 C C . ALA A 1 112 ? 34.747 5.912 -17.479 1.00 87.31 112 ALA A C 1
ATOM 816 O O . ALA A 1 112 ? 34.617 5.375 -16.382 1.00 87.31 112 ALA A O 1
ATOM 817 N N . ARG A 1 113 ? 34.037 6.989 -17.842 1.00 90.31 113 ARG A N 1
ATOM 818 C CA . ARG A 1 113 ? 33.088 7.678 -16.955 1.00 90.31 113 ARG A CA 1
ATOM 819 C C . ARG A 1 113 ? 31.943 6.755 -16.536 1.00 90.31 113 ARG A C 1
ATOM 821 O O . ARG A 1 113 ? 31.575 6.730 -15.368 1.00 90.31 113 ARG A O 1
ATOM 828 N N . VAL A 1 114 ? 31.391 5.982 -17.475 1.00 88.19 114 VAL A N 1
ATOM 829 C CA . VAL A 1 114 ? 30.303 5.031 -17.181 1.00 88.19 114 VAL A CA 1
ATOM 830 C C . VAL A 1 114 ? 30.783 3.944 -16.219 1.00 88.19 114 VAL A C 1
ATOM 832 O O . VAL A 1 114 ? 30.105 3.656 -15.232 1.00 88.19 114 VAL A O 1
ATOM 835 N N . ARG A 1 115 ? 31.983 3.395 -16.452 1.00 90.88 115 ARG A N 1
ATOM 836 C CA . ARG A 1 115 ? 32.599 2.403 -15.556 1.00 90.88 115 ARG A CA 1
ATOM 837 C C . ARG A 1 115 ? 32.850 2.959 -14.156 1.00 90.88 115 ARG A C 1
ATOM 839 O O . ARG A 1 115 ? 32.565 2.285 -13.171 1.00 90.88 115 ARG A O 1
ATOM 846 N N . GLU A 1 116 ? 33.349 4.187 -14.053 1.00 87.12 116 GLU A N 1
ATOM 847 C CA . GLU A 1 116 ? 33.588 4.852 -12.769 1.00 87.12 116 GLU A CA 1
ATOM 848 C C . GLU A 1 116 ? 32.285 5.085 -11.990 1.00 87.12 116 GLU A C 1
ATOM 850 O O . GLU A 1 116 ? 32.213 4.834 -10.781 1.00 87.12 116 GLU A O 1
ATOM 855 N N . GLN A 1 117 ? 31.228 5.513 -12.685 1.00 89.31 117 GLN A N 1
ATOM 856 C CA . GLN A 1 117 ? 29.900 5.683 -12.103 1.00 89.31 117 GLN A CA 1
ATOM 857 C C . GLN A 1 117 ? 29.331 4.349 -11.612 1.00 89.31 117 GLN A C 1
ATOM 859 O O . GLN A 1 117 ? 28.887 4.275 -10.465 1.00 89.31 117 GLN A O 1
ATOM 864 N N . ALA A 1 118 ? 29.391 3.295 -12.433 1.00 91.19 118 ALA A N 1
ATOM 865 C CA . ALA A 1 118 ? 28.975 1.950 -12.040 1.00 91.19 118 ALA A CA 1
ATOM 866 C C . ALA A 1 118 ? 29.762 1.468 -10.810 1.00 91.19 118 ALA A C 1
ATOM 868 O O . ALA A 1 118 ? 29.158 1.089 -9.810 1.00 91.19 118 ALA A O 1
ATOM 869 N N . GLY A 1 119 ? 31.092 1.605 -10.813 1.00 90.19 119 GLY A N 1
ATOM 870 C CA . GLY A 1 119 ? 31.941 1.239 -9.677 1.00 90.19 119 GLY A CA 1
ATOM 871 C C . GLY A 1 119 ? 31.617 2.017 -8.396 1.00 90.19 119 GLY A C 1
ATOM 872 O O . GLY A 1 119 ? 31.617 1.449 -7.303 1.00 90.19 119 GLY A O 1
ATOM 873 N N . THR A 1 120 ? 31.278 3.303 -8.508 1.00 90.31 120 THR A N 1
ATOM 874 C CA . THR A 1 120 ? 30.830 4.116 -7.365 1.00 90.31 120 THR A CA 1
ATOM 875 C C . THR A 1 120 ? 29.511 3.609 -6.789 1.00 90.31 120 THR A C 1
ATOM 877 O O . THR A 1 120 ? 29.377 3.506 -5.569 1.00 90.31 120 THR A O 1
ATOM 880 N N . MET A 1 121 ? 28.550 3.258 -7.645 1.00 93.62 121 MET A N 1
ATOM 881 C CA . MET A 1 121 ? 27.272 2.683 -7.221 1.00 93.62 121 MET A CA 1
ATOM 882 C C . MET A 1 121 ? 27.455 1.296 -6.591 1.00 93.62 121 MET A C 1
ATOM 884 O O . MET A 1 121 ? 26.871 1.030 -5.544 1.00 93.62 121 MET A O 1
ATOM 888 N N . THR A 1 122 ? 28.331 0.453 -7.147 1.00 94.19 122 THR A N 1
ATOM 889 C CA . THR A 1 122 ? 28.688 -0.852 -6.569 1.00 94.19 122 THR A CA 1
ATOM 890 C C . THR A 1 122 ? 29.259 -0.706 -5.160 1.00 94.19 122 THR A C 1
ATOM 892 O O . THR A 1 122 ? 28.813 -1.400 -4.248 1.00 94.19 122 THR A O 1
ATOM 895 N N . ARG A 1 123 ? 30.188 0.238 -4.940 1.00 92.25 123 ARG A N 1
ATOM 896 C CA . ARG A 1 123 ? 30.737 0.516 -3.599 1.00 92.25 123 ARG A CA 1
ATOM 897 C C . ARG A 1 123 ? 29.660 0.974 -2.616 1.00 92.25 123 ARG A C 1
ATOM 899 O O . ARG A 1 123 ? 29.621 0.495 -1.490 1.00 92.25 123 ARG A O 1
ATOM 906 N N . ARG A 1 124 ? 28.758 1.865 -3.041 1.00 89.81 124 ARG A N 1
ATOM 907 C CA . ARG A 1 124 ? 27.634 2.336 -2.209 1.00 89.81 124 ARG A CA 1
ATOM 908 C C . ARG A 1 124 ? 26.689 1.194 -1.832 1.00 89.81 124 ARG A C 1
ATOM 910 O O . ARG A 1 124 ? 26.285 1.096 -0.678 1.00 89.81 124 ARG A O 1
ATOM 917 N N . ALA A 1 125 ? 26.375 0.322 -2.790 1.00 88.38 125 ALA A N 1
ATOM 918 C CA . ALA A 1 125 ? 25.577 -0.874 -2.554 1.00 88.38 125 ALA A CA 1
ATOM 919 C C . ALA A 1 125 ? 26.261 -1.830 -1.568 1.00 88.38 125 ALA A C 1
ATOM 921 O O . ALA A 1 125 ? 25.583 -2.380 -0.709 1.00 88.38 125 ALA A O 1
ATOM 922 N N . ALA A 1 126 ? 27.582 -2.014 -1.655 1.00 89.12 126 ALA A N 1
ATOM 923 C CA . ALA A 1 126 ? 28.338 -2.841 -0.715 1.00 89.12 126 ALA A CA 1
ATOM 924 C C . ALA A 1 126 ? 28.301 -2.275 0.715 1.00 89.12 126 ALA A C 1
ATOM 926 O O . ALA A 1 126 ? 27.890 -2.991 1.625 1.00 89.12 126 ALA A O 1
ATOM 927 N N . LEU A 1 127 ? 28.608 -0.985 0.890 1.00 87.44 127 LEU A N 1
ATOM 928 C CA . LEU A 1 127 ? 28.581 -0.313 2.198 1.00 87.44 127 LEU A CA 1
ATOM 929 C C . LEU A 1 127 ? 27.207 -0.420 2.869 1.00 87.44 127 LEU A C 1
ATOM 931 O O . LEU A 1 127 ? 27.099 -0.853 4.009 1.00 87.44 127 LEU A O 1
ATOM 935 N N . ALA A 1 128 ? 26.128 -0.157 2.128 1.00 82.69 128 ALA A N 1
ATOM 936 C CA . ALA A 1 128 ? 24.776 -0.266 2.673 1.00 82.69 128 ALA A CA 1
ATOM 937 C C . ALA A 1 128 ? 24.403 -1.694 3.120 1.00 82.69 128 ALA A C 1
ATOM 939 O O . ALA A 1 128 ? 23.495 -1.874 3.933 1.00 82.69 128 ALA A O 1
ATOM 940 N N . ARG A 1 129 ? 25.056 -2.731 2.576 1.00 82.81 129 ARG A N 1
ATOM 941 C CA . ARG A 1 129 ? 24.862 -4.121 3.024 1.00 82.81 129 ARG A CA 1
ATOM 942 C C . ARG A 1 129 ? 25.621 -4.402 4.304 1.00 82.81 129 ARG A C 1
ATOM 944 O O . ARG A 1 129 ? 25.105 -5.143 5.132 1.00 82.81 129 ARG A O 1
ATOM 951 N N . GLU A 1 130 ? 26.828 -3.868 4.430 1.00 83.31 130 GLU A N 1
ATOM 952 C CA . GLU A 1 130 ? 27.621 -3.963 5.654 1.00 83.31 130 GLU A CA 1
ATOM 953 C C . GLU A 1 130 ? 26.890 -3.260 6.795 1.00 83.31 130 GLU A C 1
ATOM 955 O O . GLU A 1 130 ? 26.653 -3.894 7.819 1.00 83.31 130 GLU A O 1
ATOM 960 N N . ASP A 1 131 ? 26.380 -2.050 6.556 1.00 77.06 131 ASP A N 1
ATOM 961 C CA . ASP A 1 131 ? 25.538 -1.315 7.506 1.00 77.06 131 ASP A CA 1
ATOM 962 C C . ASP A 1 131 ? 24.286 -2.119 7.893 1.00 77.06 131 ASP A C 1
ATOM 964 O O . ASP A 1 131 ? 23.961 -2.254 9.070 1.00 77.06 131 ASP A O 1
ATOM 968 N N . ALA A 1 132 ? 23.591 -2.716 6.915 1.00 68.19 132 ALA A N 1
ATOM 969 C CA . ALA A 1 132 ? 22.397 -3.522 7.178 1.00 68.19 132 ALA A CA 1
ATOM 970 C C . ALA A 1 132 ? 22.693 -4.823 7.948 1.00 68.19 132 ALA A C 1
ATOM 972 O O . ALA A 1 132 ? 21.859 -5.272 8.733 1.00 68.19 132 ALA A O 1
ATOM 973 N N . ARG A 1 133 ? 23.860 -5.442 7.721 1.00 71.69 133 ARG A N 1
ATOM 974 C CA . ARG A 1 133 ? 24.317 -6.618 8.479 1.00 71.69 133 ARG A CA 1
ATOM 975 C C . ARG A 1 133 ? 24.719 -6.234 9.899 1.00 71.69 133 ARG A C 1
ATOM 977 O O . ARG A 1 133 ? 24.328 -6.925 10.832 1.00 71.69 133 ARG A O 1
ATOM 984 N N . ALA A 1 134 ? 25.456 -5.135 10.057 1.00 72.44 134 ALA A N 1
ATOM 985 C CA . ALA A 1 134 ? 25.875 -4.609 11.353 1.00 72.44 134 ALA A CA 1
ATOM 986 C C . ALA A 1 134 ? 24.675 -4.180 12.208 1.00 72.44 134 ALA A C 1
ATOM 988 O O . ALA A 1 134 ? 24.672 -4.392 13.415 1.00 72.44 134 ALA A O 1
ATOM 989 N N . ALA A 1 135 ? 23.623 -3.658 11.575 1.00 63.00 135 ALA A N 1
ATOM 990 C CA . ALA A 1 135 ? 22.366 -3.312 12.229 1.00 63.00 135 ALA A CA 1
ATOM 991 C C . ALA A 1 135 ? 21.497 -4.527 12.620 1.00 63.00 135 ALA A C 1
ATOM 993 O O . ALA A 1 135 ? 20.399 -4.330 13.132 1.00 63.00 135 ALA A O 1
ATOM 994 N N . GLY A 1 136 ? 21.938 -5.769 12.370 1.00 49.59 136 GLY A N 1
ATOM 995 C CA . GLY A 1 136 ? 21.216 -6.973 12.798 1.00 49.59 136 GLY A CA 1
ATOM 996 C C . GLY A 1 136 ? 19.797 -7.072 12.229 1.00 49.59 136 GLY A C 1
ATOM 997 O O . GLY A 1 136 ? 18.883 -7.473 12.941 1.00 49.59 136 GLY A O 1
ATOM 998 N N . ALA A 1 137 ? 19.599 -6.656 10.972 1.00 48.84 137 ALA A N 1
ATOM 999 C CA . ALA A 1 137 ? 18.290 -6.375 10.386 1.00 48.84 137 ALA A CA 1
ATOM 1000 C C . ALA A 1 137 ? 17.371 -7.605 10.228 1.00 48.84 137 ALA A C 1
ATOM 1002 O O . ALA A 1 137 ? 17.133 -8.086 9.118 1.00 48.84 137 ALA A O 1
ATOM 1003 N N . THR A 1 138 ? 16.723 -8.018 11.315 1.00 47.12 138 THR A N 1
ATOM 1004 C CA . THR A 1 138 ? 15.308 -8.389 11.264 1.00 47.12 138 THR A CA 1
ATOM 1005 C C . THR A 1 138 ? 14.582 -7.102 10.893 1.00 47.12 138 THR A C 1
ATOM 1007 O O . THR A 1 138 ? 14.347 -6.240 11.734 1.00 47.12 138 THR A O 1
ATOM 1010 N N . THR A 1 139 ? 14.364 -6.873 9.598 1.00 52.09 139 THR A N 1
ATOM 1011 C CA . THR A 1 139 ? 13.658 -5.664 9.161 1.00 52.09 139 THR A CA 1
ATOM 1012 C C . THR A 1 139 ? 12.232 -5.806 9.677 1.00 52.09 139 THR A C 1
ATOM 1014 O O . THR A 1 139 ? 11.477 -6.615 9.146 1.00 52.09 139 THR A O 1
ATOM 1017 N N . ALA A 1 140 ? 11.895 -5.070 10.736 1.00 62.16 140 ALA A N 1
ATOM 1018 C CA . ALA A 1 140 ? 10.560 -4.965 11.314 1.00 62.16 140 ALA A CA 1
ATOM 1019 C C . ALA A 1 140 ? 9.655 -4.159 10.355 1.00 62.16 140 ALA A C 1
ATOM 1021 O O . ALA A 1 140 ? 9.151 -3.084 10.660 1.00 62.16 140 ALA A O 1
ATOM 1022 N N . GLY A 1 141 ? 9.546 -4.639 9.119 1.00 72.69 141 GLY A N 1
ATOM 1023 C CA . GLY A 1 141 ? 8.762 -4.046 8.050 1.00 72.69 141 GLY A CA 1
ATOM 1024 C C . GLY A 1 141 ? 7.475 -4.822 7.819 1.00 72.69 141 GLY A C 1
ATOM 1025 O O . GLY A 1 141 ? 7.290 -5.932 8.315 1.00 72.69 141 GLY A O 1
ATOM 1026 N N . LEU A 1 142 ? 6.588 -4.229 7.030 1.00 86.38 142 LEU A N 1
ATOM 1027 C CA . LEU A 1 142 ? 5.367 -4.884 6.583 1.00 86.38 142 LEU A CA 1
ATOM 1028 C C . LEU A 1 142 ? 5.682 -5.977 5.552 1.00 86.38 142 LEU A C 1
ATOM 1030 O O . LEU A 1 142 ? 6.080 -5.660 4.430 1.00 86.38 142 LEU A O 1
ATOM 1034 N N . THR A 1 143 ? 5.433 -7.243 5.887 1.00 87.12 143 THR A N 1
ATOM 1035 C CA . THR A 1 143 ? 5.503 -8.349 4.916 1.00 87.12 143 THR A CA 1
ATOM 1036 C C . THR A 1 143 ? 4.103 -8.861 4.622 1.00 87.12 143 THR A C 1
ATOM 1038 O O . THR A 1 143 ? 3.432 -9.370 5.509 1.00 87.12 143 THR A O 1
ATOM 1041 N N . LEU A 1 144 ? 3.647 -8.721 3.375 1.00 88.06 144 LEU A N 1
ATOM 1042 C CA . LEU A 1 144 ? 2.294 -9.099 2.963 1.00 88.06 144 LEU A CA 1
ATOM 1043 C C . LEU A 1 144 ? 2.266 -10.481 2.317 1.00 88.06 144 LEU A C 1
ATOM 1045 O O . LEU A 1 144 ? 2.959 -10.732 1.332 1.00 88.06 144 LEU A O 1
ATOM 1049 N N . HIS A 1 145 ? 1.344 -11.315 2.778 1.00 89.88 145 HIS A N 1
ATOM 1050 C CA . HIS A 1 145 ? 1.085 -12.653 2.265 1.00 89.88 145 HIS A CA 1
ATOM 1051 C C . HIS A 1 145 ? -0.320 -12.704 1.674 1.00 89.88 145 HIS A C 1
ATOM 1053 O O . HIS A 1 145 ? -1.314 -12.567 2.385 1.00 89.88 145 HIS A O 1
ATOM 1059 N N . ARG A 1 146 ? -0.439 -12.910 0.361 1.00 89.75 146 ARG A N 1
ATOM 1060 C CA . ARG A 1 146 ? -1.738 -13.230 -0.252 1.00 89.75 146 ARG A CA 1
ATOM 1061 C C . ARG A 1 146 ? -1.926 -14.738 -0.227 1.00 89.75 146 ARG A C 1
ATOM 1063 O O . ARG A 1 146 ? -1.106 -15.457 -0.788 1.00 89.75 146 ARG A O 1
ATOM 1070 N N . LEU A 1 147 ? -3.008 -15.196 0.396 1.00 91.75 147 LEU A N 1
ATOM 1071 C CA . LEU A 1 147 ? -3.326 -16.624 0.507 1.00 91.75 147 LEU A CA 1
ATOM 1072 C C . LEU A 1 147 ? -4.135 -17.140 -0.688 1.00 91.75 147 LEU A C 1
ATOM 1074 O O . LEU A 1 147 ? -4.326 -18.342 -0.844 1.00 91.75 147 LEU A O 1
ATOM 1078 N N . VAL A 1 148 ? -4.610 -16.228 -1.536 1.00 91.62 148 VAL A N 1
ATOM 1079 C CA . VAL A 1 148 ? -5.357 -16.538 -2.754 1.00 91.62 148 VAL A CA 1
ATOM 1080 C C . VAL A 1 148 ? -4.589 -16.102 -3.996 1.00 91.62 148 VAL A C 1
ATOM 1082 O O . VAL A 1 148 ? -3.742 -15.204 -3.962 1.00 91.62 148 VAL A O 1
ATOM 1085 N N . THR A 1 149 ? -4.926 -16.711 -5.130 1.00 90.56 149 THR A N 1
ATOM 1086 C CA . THR A 1 149 ? -4.383 -16.304 -6.430 1.00 90.56 149 THR A CA 1
ATOM 1087 C C . THR A 1 149 ? -4.792 -14.871 -6.782 1.00 90.56 149 THR A C 1
ATOM 1089 O O . THR A 1 149 ? -5.782 -14.334 -6.284 1.00 90.56 149 THR A O 1
ATOM 1092 N N . ARG A 1 150 ? -4.059 -14.238 -7.706 1.00 87.25 150 ARG A N 1
ATOM 1093 C CA . ARG A 1 150 ? -4.401 -12.893 -8.198 1.00 87.25 150 ARG A CA 1
ATOM 1094 C C . ARG A 1 150 ? -5.804 -12.827 -8.808 1.00 87.25 150 ARG A C 1
ATOM 1096 O O . ARG A 1 150 ? -6.468 -11.807 -8.665 1.00 87.25 150 ARG A O 1
ATOM 1103 N N . ASP A 1 151 ? -6.231 -13.880 -9.498 1.00 87.31 151 ASP A N 1
ATOM 1104 C CA . ASP A 1 151 ? -7.562 -13.939 -10.099 1.00 87.31 151 ASP A CA 1
ATOM 1105 C C . ASP A 1 151 ? -8.650 -13.995 -9.019 1.00 87.31 151 ASP A C 1
ATOM 1107 O O . ASP A 1 151 ? -9.543 -13.154 -9.004 1.00 87.31 151 ASP A O 1
ATOM 1111 N N . GLN A 1 152 ? -8.500 -14.887 -8.035 1.00 89.69 152 GLN A N 1
ATOM 1112 C CA . GLN A 1 152 ? -9.384 -14.937 -6.866 1.00 89.69 152 GLN A CA 1
ATOM 1113 C C . GLN A 1 152 ? -9.396 -13.616 -6.089 1.00 89.69 152 GLN A C 1
ATOM 1115 O O . GLN A 1 152 ? -10.446 -13.203 -5.614 1.00 89.69 152 GLN A O 1
ATOM 1120 N N . TRP A 1 153 ? -8.255 -12.926 -5.990 1.00 91.88 153 TRP A N 1
ATOM 1121 C CA . TRP A 1 153 ? -8.183 -11.622 -5.338 1.00 91.88 153 TRP A CA 1
ATOM 1122 C C . TRP A 1 153 ? -9.058 -10.570 -6.025 1.00 91.88 153 TRP A C 1
ATOM 1124 O O . TRP A 1 153 ? -9.690 -9.777 -5.337 1.00 91.88 153 TRP A O 1
ATOM 1134 N N . ASN A 1 154 ? -9.089 -10.550 -7.359 1.00 89.00 154 ASN A N 1
ATOM 1135 C CA . ASN A 1 154 ? -9.830 -9.547 -8.129 1.00 89.00 154 ASN A CA 1
ATOM 1136 C C . ASN A 1 154 ? -11.319 -9.882 -8.290 1.00 89.00 154 ASN A C 1
ATOM 1138 O O . ASN A 1 154 ? -12.080 -9.037 -8.754 1.00 89.00 154 ASN A O 1
ATOM 1142 N N . ARG A 1 155 ? -11.734 -11.108 -7.960 1.00 90.19 155 ARG A N 1
ATOM 1143 C CA . ARG A 1 155 ? -13.150 -11.472 -7.906 1.00 90.19 155 ARG A CA 1
ATOM 1144 C C . ARG A 1 155 ? -13.757 -10.966 -6.607 1.00 90.19 155 ARG A C 1
ATOM 1146 O O . ARG A 1 155 ? -13.076 -10.926 -5.580 1.00 90.19 155 ARG A O 1
ATOM 1153 N N . TYR A 1 156 ? -15.041 -10.626 -6.669 1.00 89.81 156 TYR A N 1
ATOM 1154 C CA . TYR A 1 156 ? -15.790 -10.270 -5.476 1.00 89.81 156 TYR A CA 1
ATOM 1155 C C . TYR A 1 156 ? -15.863 -11.469 -4.513 1.00 89.81 156 TYR A C 1
ATOM 1157 O O . TYR A 1 156 ? -15.983 -12.626 -4.937 1.00 89.81 156 TYR A O 1
ATOM 1165 N N . ALA A 1 157 ? -15.797 -11.208 -3.213 1.00 93.38 157 ALA A N 1
ATOM 1166 C CA . ALA A 1 157 ? -15.898 -12.228 -2.182 1.00 93.38 157 ALA A CA 1
ATOM 1167 C C . ALA A 1 157 ? -17.355 -12.700 -2.035 1.00 93.38 157 ALA A C 1
ATOM 1169 O O . ALA A 1 157 ? -18.173 -12.060 -1.383 1.00 93.38 157 ALA A O 1
ATOM 1170 N N . ALA A 1 158 ? -17.685 -13.850 -2.631 1.00 91.88 158 ALA A N 1
ATOM 1171 C CA . ALA A 1 158 ? -19.029 -14.436 -2.546 1.00 91.88 158 ALA A CA 1
ATOM 1172 C C . ALA A 1 158 ? -19.367 -15.017 -1.159 1.00 91.88 158 ALA A C 1
ATOM 1174 O O . ALA A 1 158 ? -20.533 -15.218 -0.830 1.00 91.88 158 ALA A O 1
ATOM 1175 N N . ARG A 1 159 ? -18.344 -15.319 -0.357 1.00 94.81 159 ARG A N 1
ATOM 1176 C CA . ARG A 1 159 ? -18.457 -15.825 1.011 1.00 94.81 159 ARG A CA 1
ATOM 1177 C C . ARG A 1 159 ? -17.347 -15.241 1.861 1.00 94.81 159 ARG A C 1
ATOM 1179 O O . ARG A 1 159 ? -16.297 -14.875 1.332 1.00 94.81 159 ARG A O 1
ATOM 1186 N N . GLU A 1 160 ? -17.582 -15.228 3.161 1.00 97.38 160 GLU A N 1
ATOM 1187 C CA . GLU A 1 160 ? -16.570 -14.855 4.133 1.00 97.38 160 GLU A CA 1
ATOM 1188 C C . GLU A 1 160 ? -15.436 -15.889 4.161 1.00 97.38 160 GLU A C 1
ATOM 1190 O O . GLU A 1 160 ? -15.676 -17.095 4.266 1.00 97.38 160 GLU A O 1
ATOM 1195 N N . ALA A 1 161 ? -14.200 -15.425 3.986 1.00 97.56 161 ALA A N 1
ATOM 1196 C CA . ALA A 1 161 ? -12.996 -16.244 4.079 1.00 97.56 161 ALA A CA 1
ATOM 1197 C C . ALA A 1 161 ? -11.764 -15.369 4.337 1.00 97.56 161 ALA A C 1
ATOM 1199 O O . ALA A 1 161 ? -11.781 -14.164 4.078 1.00 97.56 161 ALA A O 1
ATOM 1200 N N . VAL A 1 162 ? -10.669 -15.987 4.782 1.00 97.62 162 VAL A N 1
ATOM 1201 C CA . VAL A 1 162 ? -9.368 -15.318 4.910 1.00 97.62 162 VAL A CA 1
ATOM 1202 C C . VAL A 1 162 ? -8.689 -15.239 3.542 1.00 97.62 162 VAL A C 1
ATOM 1204 O O . VAL A 1 162 ? -8.492 -16.259 2.882 1.00 97.62 162 VAL A O 1
ATOM 1207 N N . TYR A 1 163 ? -8.308 -14.033 3.118 1.00 97.12 163 TYR A N 1
ATOM 1208 C CA . TYR A 1 163 ? -7.694 -13.789 1.803 1.00 97.12 163 TYR A CA 1
ATOM 1209 C C . TYR A 1 163 ? -6.215 -13.413 1.881 1.00 97.12 163 TYR A C 1
ATOM 1211 O O . TYR A 1 163 ? -5.459 -13.670 0.937 1.00 97.12 163 TYR A O 1
ATOM 1219 N N . ALA A 1 164 ? -5.793 -12.773 2.968 1.00 97.06 164 ALA A N 1
ATOM 1220 C CA . ALA A 1 164 ? -4.418 -12.336 3.144 1.00 97.06 164 ALA A CA 1
ATOM 1221 C C . ALA A 1 164 ? -4.027 -12.278 4.619 1.00 97.06 164 ALA A C 1
ATOM 1223 O O . ALA A 1 164 ? -4.879 -12.201 5.503 1.00 97.06 164 ALA A O 1
ATOM 1224 N N . ARG A 1 165 ? -2.718 -12.300 4.847 1.00 97.38 165 ARG A N 1
ATOM 1225 C CA . ARG A 1 165 ? -2.073 -12.075 6.136 1.00 97.38 165 ARG A CA 1
ATOM 1226 C C . ARG A 1 165 ? -0.919 -11.102 5.972 1.00 97.38 165 ARG A C 1
ATOM 1228 O O . ARG A 1 165 ? -0.422 -10.922 4.859 1.00 97.38 165 ARG A O 1
ATOM 1235 N N . ALA A 1 166 ? -0.496 -10.475 7.052 1.00 95.44 166 ALA A N 1
ATOM 1236 C CA . ALA A 1 166 ? 0.696 -9.655 7.066 1.00 95.44 166 ALA A CA 1
ATOM 1237 C C . ALA A 1 166 ? 1.464 -9.839 8.367 1.00 95.44 166 ALA A C 1
ATOM 1239 O O . ALA A 1 166 ? 0.874 -9.749 9.441 1.00 95.44 166 ALA A O 1
ATOM 1240 N N . ASP A 1 167 ? 2.775 -10.022 8.260 1.00 93.25 167 ASP A N 1
ATOM 1241 C CA . ASP A 1 167 ? 3.666 -9.922 9.409 1.00 93.25 167 ASP A CA 1
ATOM 1242 C C . ASP A 1 167 ? 4.020 -8.452 9.612 1.00 93.25 167 ASP A C 1
ATOM 1244 O O . ASP A 1 167 ? 4.450 -7.763 8.677 1.00 93.25 167 ASP A O 1
ATOM 1248 N N . THR A 1 168 ? 3.813 -7.966 10.832 1.00 94.12 168 THR A N 1
ATOM 1249 C CA . THR A 1 168 ? 4.063 -6.572 11.202 1.00 94.12 168 THR A CA 1
ATOM 1250 C C . THR A 1 168 ? 4.802 -6.502 12.538 1.00 94.12 168 THR A C 1
ATOM 1252 O O . THR A 1 168 ? 4.739 -7.451 13.326 1.00 94.12 168 THR A O 1
ATOM 1255 N N . PRO A 1 169 ? 5.434 -5.363 12.867 1.00 90.94 169 PRO A N 1
ATOM 1256 C CA . PRO A 1 169 ? 6.042 -5.148 14.186 1.00 90.94 169 PRO A CA 1
ATOM 1257 C C . PRO A 1 169 ? 5.059 -5.262 15.359 1.00 90.94 169 PRO A C 1
ATOM 1259 O O . PRO A 1 169 ? 5.472 -5.459 16.497 1.00 90.94 169 PRO A O 1
ATOM 1262 N N . ARG A 1 170 ? 3.753 -5.139 15.091 1.00 94.19 170 ARG A N 1
ATOM 1263 C CA . ARG A 1 170 ? 2.676 -5.190 16.089 1.00 94.19 170 ARG A CA 1
ATOM 1264 C C . ARG A 1 170 ? 2.020 -6.572 16.198 1.00 94.19 170 ARG A C 1
ATOM 1266 O O . ARG A 1 170 ? 1.130 -6.754 17.025 1.00 94.19 170 ARG A O 1
ATOM 1273 N N . GLY A 1 171 ? 2.464 -7.541 15.395 1.00 94.06 171 GLY A N 1
ATOM 1274 C CA . GLY A 1 171 ? 1.900 -8.889 15.299 1.00 94.06 171 GLY A CA 1
ATOM 1275 C C . GLY A 1 171 ? 1.323 -9.196 13.916 1.00 94.06 171 GLY A C 1
ATOM 1276 O O . GLY A 1 171 ? 1.401 -8.380 12.995 1.00 94.06 171 GLY A O 1
ATOM 1277 N N . GLU A 1 172 ? 0.755 -10.391 13.766 1.00 96.19 172 GLU A N 1
ATOM 1278 C CA . GLU A 1 172 ? 0.089 -10.801 12.526 1.00 96.19 172 GLU A CA 1
ATOM 1279 C C . GLU A 1 172 ? -1.215 -10.006 12.340 1.00 96.19 172 GLU A C 1
ATOM 1281 O O . GLU A 1 172 ? -2.018 -9.876 13.272 1.00 96.19 172 GLU A O 1
ATOM 1286 N N . VAL A 1 173 ? -1.419 -9.493 11.125 1.00 98.12 173 VAL A N 1
ATOM 1287 C CA . VAL A 1 173 ? -2.696 -8.943 10.660 1.00 98.12 173 VAL A CA 1
ATOM 1288 C C . VAL A 1 173 ? -3.341 -9.943 9.714 1.00 98.12 173 VAL A C 1
ATOM 1290 O O . VAL A 1 173 ? -2.714 -10.361 8.743 1.00 98.12 173 VAL A O 1
ATOM 1293 N N . THR A 1 174 ? -4.604 -10.285 9.941 1.00 98.44 174 THR A N 1
ATOM 1294 C CA . THR A 1 174 ? -5.388 -11.153 9.055 1.00 98.44 174 THR A CA 1
ATOM 1295 C C . THR A 1 174 ? -6.477 -10.346 8.359 1.00 98.44 174 THR A C 1
ATOM 1297 O O . THR A 1 174 ? -7.201 -9.600 9.006 1.00 98.44 174 THR A O 1
ATOM 1300 N N . LEU A 1 175 ? -6.600 -10.501 7.037 1.00 98.38 175 LEU A N 1
ATOM 1301 C CA . LEU A 1 175 ? -7.697 -9.942 6.251 1.00 98.38 175 LEU A CA 1
ATOM 1302 C C . LEU A 1 175 ? -8.716 -11.022 5.909 1.00 98.38 175 LEU A C 1
ATOM 1304 O O . LEU A 1 175 ? -8.444 -11.922 5.100 1.00 98.38 175 LEU A O 1
ATOM 1308 N N . THR A 1 176 ? -9.921 -10.828 6.419 1.00 98.31 176 THR A N 1
ATOM 1309 C CA . THR A 1 176 ? -11.116 -11.563 6.025 1.00 98.31 176 THR A CA 1
ATOM 1310 C C . THR A 1 176 ? -11.942 -10.698 5.078 1.00 98.31 176 THR A C 1
ATOM 1312 O O . THR A 1 176 ? -12.213 -9.530 5.353 1.00 98.31 176 THR A O 1
ATOM 1315 N N . ARG A 1 177 ? -12.326 -11.259 3.929 1.00 97.50 177 ARG A N 1
ATOM 1316 C CA . ARG A 1 177 ? -13.218 -10.603 2.961 1.00 97.50 177 ARG A CA 1
ATOM 1317 C C . ARG A 1 177 ? -14.520 -11.375 2.905 1.00 97.50 177 ARG A C 1
ATOM 1319 O O . ARG A 1 177 ? -14.495 -12.605 2.868 1.00 97.50 177 ARG A O 1
ATOM 1326 N N . GLY A 1 178 ? -15.632 -10.659 2.851 1.00 96.69 178 GLY A N 1
ATOM 1327 C CA . GLY A 1 178 ? -16.965 -11.224 2.701 1.00 96.69 178 GLY A CA 1
ATOM 1328 C C . GLY A 1 178 ? -17.858 -10.353 1.818 1.00 96.69 178 GLY A C 1
ATOM 1329 O O . GLY A 1 178 ? -17.462 -9.247 1.430 1.00 96.69 178 GLY A O 1
ATOM 1330 N N . PRO A 1 179 ? -19.064 -10.843 1.490 1.00 94.44 179 PRO A N 1
ATOM 1331 C CA . PRO A 1 179 ? -20.017 -10.077 0.700 1.00 94.44 179 PRO A CA 1
ATOM 1332 C C . PRO A 1 179 ? -20.379 -8.766 1.410 1.00 94.44 179 PRO A C 1
ATOM 1334 O O . PRO A 1 179 ? -20.467 -8.708 2.640 1.00 94.44 179 PRO A O 1
ATOM 1337 N N . GLY A 1 180 ? -20.575 -7.698 0.634 1.00 89.94 180 GLY A N 1
ATOM 1338 C CA . GLY A 1 180 ? -21.082 -6.432 1.153 1.00 89.94 180 GLY A CA 1
ATOM 1339 C C . GLY A 1 180 ? -22.484 -6.584 1.752 1.00 89.94 180 GLY A C 1
ATOM 1340 O O . GLY A 1 180 ? -23.242 -7.483 1.393 1.00 89.94 180 GLY A O 1
ATOM 1341 N N . VAL A 1 181 ? -22.834 -5.690 2.679 1.00 81.19 181 VAL A N 1
ATOM 1342 C CA . VAL A 1 181 ? -24.140 -5.710 3.369 1.00 81.19 181 VAL A CA 1
ATOM 1343 C C . VAL A 1 181 ? -25.228 -4.967 2.575 1.00 81.19 181 VAL A C 1
ATOM 1345 O O . VAL A 1 181 ? -26.417 -5.111 2.857 1.00 81.19 181 VAL A O 1
ATOM 1348 N N . GLY A 1 182 ? -24.835 -4.154 1.590 1.00 70.56 182 GLY A N 1
ATOM 1349 C CA . GLY A 1 182 ? -25.745 -3.327 0.804 1.00 70.56 182 GLY A CA 1
ATOM 1350 C C . GLY A 1 182 ? -26.553 -4.121 -0.221 1.00 70.56 182 GLY A C 1
ATOM 1351 O O . GLY A 1 182 ? -26.067 -5.064 -0.840 1.00 70.56 182 GLY A O 1
ATOM 1352 N N . ARG A 1 183 ? -27.813 -3.710 -0.411 1.00 74.00 183 ARG A N 1
ATOM 1353 C CA . ARG A 1 183 ? -28.707 -4.209 -1.475 1.00 74.00 183 ARG A CA 1
ATOM 1354 C C . ARG A 1 183 ? -28.773 -3.276 -2.685 1.00 74.00 183 ARG A C 1
ATOM 1356 O O . ARG A 1 183 ? -29.575 -3.512 -3.584 1.00 74.00 183 ARG A O 1
ATOM 1363 N N . ASP A 1 184 ? -27.983 -2.205 -2.682 1.00 85.88 184 ASP A N 1
ATOM 1364 C CA . ASP A 1 184 ? -27.931 -1.257 -3.790 1.00 85.88 184 ASP A CA 1
ATOM 1365 C C . ASP A 1 184 ? -27.424 -1.975 -5.055 1.00 85.88 184 ASP A C 1
ATOM 1367 O O . ASP A 1 184 ? -26.332 -2.556 -5.028 1.00 85.88 184 ASP A O 1
ATOM 1371 N N . PRO A 1 185 ? -28.188 -1.964 -6.164 1.00 86.25 185 PRO A N 1
ATOM 1372 C CA . PRO A 1 185 ? -27.750 -2.549 -7.425 1.00 86.25 185 PRO A CA 1
ATOM 1373 C C . PRO A 1 185 ? -26.376 -2.052 -7.882 1.00 86.25 185 PRO A C 1
ATOM 1375 O O . PRO A 1 185 ? -25.619 -2.835 -8.455 1.00 86.25 185 PRO A O 1
ATOM 1378 N N . GLU A 1 186 ? -26.027 -0.787 -7.615 1.00 85.12 186 GLU A N 1
ATOM 1379 C CA . GLU A 1 186 ? -24.718 -0.245 -7.990 1.00 85.12 186 GLU A CA 1
ATOM 1380 C C . GLU A 1 186 ? -23.583 -0.902 -7.187 1.00 85.12 186 GLU A C 1
ATOM 1382 O O . GLU A 1 186 ? -22.541 -1.246 -7.745 1.00 85.12 186 GLU A O 1
ATOM 1387 N N . GLU A 1 187 ? -23.778 -1.139 -5.891 1.00 85.75 187 GLU A N 1
ATOM 1388 C CA . GLU A 1 187 ? -22.805 -1.839 -5.045 1.00 85.75 187 GLU A CA 1
ATOM 1389 C C . GLU A 1 187 ? -22.615 -3.293 -5.463 1.00 85.75 187 GLU A C 1
ATOM 1391 O O . GLU A 1 187 ? -21.484 -3.776 -5.535 1.00 85.75 187 GLU A O 1
ATOM 1396 N N . ILE A 1 188 ? -23.715 -3.978 -5.779 1.00 84.75 188 ILE A N 1
ATOM 1397 C CA . ILE A 1 188 ? -23.686 -5.363 -6.253 1.00 84.75 188 ILE A CA 1
ATOM 1398 C C . ILE A 1 188 ? -22.936 -5.434 -7.587 1.00 84.75 188 ILE A C 1
ATOM 1400 O O . ILE A 1 188 ? -22.045 -6.267 -7.749 1.00 84.75 188 ILE A O 1
ATOM 1404 N N . ALA A 1 189 ? -23.249 -4.532 -8.522 1.00 86.00 189 ALA A N 1
ATOM 1405 C CA . ALA A 1 189 ? -22.611 -4.480 -9.835 1.00 86.00 189 ALA A CA 1
ATOM 1406 C C . ALA A 1 189 ? -21.104 -4.192 -9.750 1.00 86.00 189 ALA A C 1
ATOM 1408 O O . ALA A 1 189 ? -20.326 -4.745 -10.527 1.00 86.00 189 ALA A O 1
ATOM 1409 N N . ASN A 1 190 ? -20.685 -3.357 -8.796 1.00 86.12 190 ASN A N 1
ATOM 1410 C CA . ASN A 1 190 ? -19.275 -3.035 -8.577 1.00 86.12 190 ASN A CA 1
ATOM 1411 C C . ASN A 1 190 ? -18.540 -4.051 -7.686 1.00 86.12 190 ASN A C 1
ATOM 1413 O O . ASN A 1 190 ? -17.328 -3.926 -7.503 1.00 86.12 190 ASN A O 1
ATOM 1417 N N . GLY A 1 191 ? -19.238 -5.064 -7.160 1.00 90.25 191 GLY A N 1
ATOM 1418 C CA . GLY A 1 191 ? -18.647 -6.083 -6.296 1.00 90.25 191 GLY A CA 1
ATOM 1419 C C . GLY A 1 191 ? -18.180 -5.513 -4.959 1.00 90.25 191 GLY A C 1
ATOM 1420 O O . GLY A 1 191 ? -17.064 -5.796 -4.531 1.00 90.25 191 GLY A O 1
ATOM 1421 N N . ALA A 1 192 ? -19.005 -4.676 -4.330 1.00 93.12 192 ALA A N 1
ATOM 1422 C CA . ALA A 1 192 ? -18.723 -4.104 -3.023 1.00 93.12 192 ALA A CA 1
ATOM 1423 C C . ALA A 1 192 ? -18.681 -5.190 -1.932 1.00 93.12 192 ALA A C 1
ATOM 1425 O O . ALA A 1 192 ? -19.539 -6.070 -1.852 1.00 93.12 192 ALA A O 1
ATOM 1426 N N . GLU A 1 193 ? -17.679 -5.106 -1.064 1.00 95.75 193 GLU A N 1
ATOM 1427 C CA . GLU A 1 193 ? -17.366 -6.106 -0.047 1.00 95.75 193 GLU A CA 1
ATOM 1428 C C . GLU A 1 193 ? -17.350 -5.504 1.353 1.00 95.75 193 GLU A C 1
ATOM 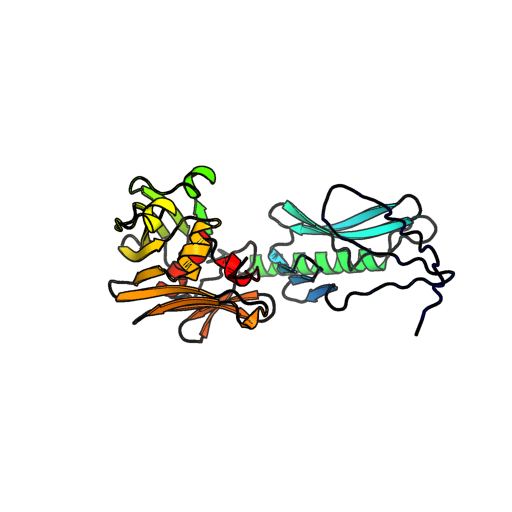1430 O O . GLU A 1 193 ? -17.260 -4.286 1.550 1.00 95.75 193 GLU A O 1
ATOM 1435 N N . ARG A 1 194 ? -17.389 -6.398 2.340 1.00 96.81 194 ARG A N 1
ATOM 1436 C CA . ARG A 1 194 ? -17.002 -6.110 3.716 1.00 96.81 194 ARG A CA 1
ATOM 1437 C C . ARG A 1 194 ? -15.613 -6.684 3.957 1.00 96.81 194 ARG A C 1
ATOM 1439 O O . ARG A 1 194 ? -15.383 -7.870 3.711 1.00 96.81 194 ARG A O 1
ATOM 1446 N N . TRP A 1 195 ? -14.690 -5.847 4.414 1.00 97.94 195 TRP A N 1
ATOM 1447 C CA . TRP A 1 195 ? -13.354 -6.278 4.823 1.00 97.94 195 TRP A CA 1
ATOM 1448 C C . TRP A 1 195 ? -13.244 -6.170 6.335 1.00 97.94 195 TRP A C 1
ATOM 1450 O O . TRP A 1 195 ? -13.545 -5.120 6.895 1.00 97.94 195 TRP A O 1
ATOM 1460 N N . THR A 1 196 ? -12.790 -7.240 6.972 1.00 98.38 196 THR A N 1
ATOM 1461 C CA . THR A 1 196 ? -12.532 -7.309 8.410 1.00 98.38 196 THR A CA 1
ATOM 1462 C C . THR A 1 196 ? -11.048 -7.579 8.605 1.00 98.38 196 THR A C 1
ATOM 1464 O O . THR A 1 196 ? -10.495 -8.483 7.973 1.00 98.38 196 THR A O 1
ATOM 1467 N N . LEU A 1 197 ? -10.399 -6.769 9.434 1.00 98.50 197 LEU A N 1
ATOM 1468 C CA . LEU A 1 197 ? -8.993 -6.906 9.765 1.00 98.50 197 LEU A CA 1
ATOM 1469 C C . LEU A 1 197 ? -8.832 -7.210 11.246 1.00 98.50 197 LEU A C 1
ATOM 1471 O O . LEU A 1 197 ? -9.210 -6.406 12.108 1.00 98.50 197 LEU A O 1
ATOM 1475 N N . ASP A 1 198 ? -8.188 -8.341 11.502 1.00 98.38 198 ASP A N 1
ATOM 1476 C CA . ASP A 1 198 ? -7.841 -8.781 12.840 1.00 98.38 198 ASP A CA 1
ATOM 1477 C C . ASP A 1 198 ? -6.356 -8.520 13.086 1.00 98.38 198 ASP A C 1
ATOM 1479 O O . ASP A 1 198 ? -5.520 -8.900 12.266 1.00 98.38 198 ASP A O 1
ATOM 1483 N N . LEU A 1 199 ? -6.013 -7.890 14.208 1.00 97.81 199 LEU A N 1
ATOM 1484 C CA . LEU A 1 199 ? -4.633 -7.705 14.662 1.00 97.81 199 LEU A CA 1
ATOM 1485 C C . LEU A 1 199 ? -4.482 -8.403 16.007 1.00 97.81 199 LEU A C 1
ATOM 1487 O O . LEU A 1 199 ? -5.211 -8.093 16.947 1.00 97.81 199 LEU A O 1
ATOM 1491 N N . ARG A 1 200 ? -3.522 -9.331 16.106 1.00 95.31 200 ARG A N 1
ATOM 1492 C CA . ARG A 1 200 ? -3.325 -10.171 17.307 1.00 95.31 200 ARG A CA 1
ATOM 1493 C C . ARG A 1 200 ? -4.586 -10.968 17.696 1.00 95.31 200 ARG A C 1
ATOM 1495 O O . ARG A 1 200 ? -4.823 -11.221 18.870 1.00 95.31 200 ARG A O 1
ATOM 1502 N N . GLY A 1 201 ? -5.381 -11.371 16.703 1.00 93.19 201 GLY A N 1
ATOM 1503 C CA . GLY A 1 201 ? -6.594 -12.176 16.895 1.00 93.19 201 GLY A CA 1
ATOM 1504 C C . GLY A 1 201 ? -7.841 -11.394 17.317 1.00 93.19 201 GLY A C 1
ATOM 1505 O O . GLY A 1 201 ? -8.892 -12.001 17.493 1.00 93.19 201 GLY A O 1
ATOM 1506 N N . GLU A 1 202 ? -7.754 -10.071 17.451 1.00 96.25 202 GLU A N 1
ATOM 1507 C CA . GLU A 1 202 ? -8.902 -9.206 17.724 1.00 96.25 202 GLU A CA 1
ATOM 1508 C C . GLU A 1 202 ? -9.298 -8.443 16.465 1.00 96.25 202 GLU A C 1
ATOM 1510 O O . GLU A 1 202 ? -8.432 -7.869 15.803 1.00 96.25 202 GLU A O 1
ATOM 1515 N N . THR A 1 203 ? -10.595 -8.370 16.163 1.00 96.31 203 THR A N 1
ATOM 1516 C CA . THR A 1 203 ? -11.096 -7.477 15.114 1.00 96.31 203 THR A CA 1
ATOM 1517 C C . THR A 1 203 ? -10.917 -6.034 15.548 1.00 96.31 203 THR A C 1
ATOM 1519 O O . THR A 1 203 ? -11.555 -5.574 16.492 1.00 96.31 203 THR A O 1
ATOM 1522 N N . ARG A 1 204 ? -10.053 -5.314 14.834 1.00 97.38 204 ARG A N 1
ATOM 1523 C CA . ARG A 1 204 ? -9.734 -3.911 15.129 1.00 97.38 204 ARG A CA 1
ATOM 1524 C C . ARG A 1 204 ? -10.263 -2.962 14.069 1.00 97.38 204 ARG A C 1
ATOM 1526 O O . ARG A 1 204 ? -10.522 -1.807 14.373 1.00 97.38 204 ARG A O 1
ATOM 1533 N N . MET A 1 205 ? -10.409 -3.417 12.822 1.00 98.38 205 MET A N 1
ATOM 1534 C CA . MET A 1 205 ? -10.836 -2.561 11.716 1.00 98.38 205 MET A CA 1
ATOM 1535 C C . MET A 1 205 ? -11.816 -3.275 10.791 1.00 98.38 205 MET A C 1
ATOM 1537 O O . MET A 1 205 ? -11.581 -4.403 10.361 1.00 98.38 205 MET A O 1
ATOM 1541 N N . VAL A 1 206 ? -12.889 -2.580 10.430 1.00 98.19 206 VAL A N 1
ATOM 1542 C CA . VAL A 1 206 ? -13.878 -3.026 9.451 1.00 98.19 206 VAL A CA 1
ATOM 1543 C C . VAL A 1 206 ? -14.027 -1.952 8.383 1.00 98.19 206 VAL A C 1
ATOM 1545 O O . VAL A 1 206 ? -14.143 -0.775 8.703 1.00 98.19 206 VAL A O 1
ATOM 1548 N N . LEU A 1 207 ? -14.037 -2.344 7.110 1.00 97.38 207 LEU A N 1
ATOM 1549 C CA . LEU A 1 207 ? -14.364 -1.460 5.993 1.00 97.38 207 LEU A CA 1
ATOM 1550 C C . LEU A 1 207 ? -15.622 -1.957 5.297 1.00 97.38 207 LEU A C 1
ATOM 1552 O O . LEU A 1 207 ? -15.737 -3.136 4.944 1.00 97.38 207 LEU A O 1
ATOM 1556 N N . PHE A 1 208 ? -16.547 -1.038 5.059 1.00 95.75 208 PHE A N 1
ATOM 1557 C CA . PHE A 1 208 ? -17.800 -1.297 4.376 1.00 95.75 208 PHE A CA 1
ATOM 1558 C C . PHE A 1 208 ? -17.723 -0.819 2.932 1.00 95.75 208 PHE A C 1
ATOM 1560 O O . PHE A 1 208 ? -17.215 0.260 2.640 1.00 95.75 208 PHE A O 1
ATOM 1567 N N . ARG A 1 209 ? -18.299 -1.592 2.012 1.00 93.25 209 ARG A N 1
ATOM 1568 C CA . ARG A 1 209 ? -18.457 -1.199 0.602 1.00 93.25 209 ARG A CA 1
ATOM 1569 C C . ARG A 1 209 ? -17.120 -0.952 -0.116 1.00 93.25 209 ARG A C 1
ATOM 1571 O O . ARG A 1 209 ? -17.042 -0.174 -1.068 1.00 93.25 209 ARG A O 1
ATOM 1578 N N . ILE A 1 210 ? -16.052 -1.616 0.322 1.00 94.75 210 ILE A N 1
ATOM 1579 C CA . ILE A 1 210 ? -14.759 -1.578 -0.366 1.00 94.75 210 ILE A CA 1
ATOM 1580 C C . ILE A 1 210 ? -14.757 -2.592 -1.509 1.00 94.75 210 ILE A C 1
ATOM 1582 O O . ILE A 1 210 ? -15.317 -3.672 -1.387 1.00 94.75 210 ILE A O 1
ATOM 1586 N N . CYS A 1 211 ? -14.133 -2.258 -2.633 1.00 92.12 211 CYS A N 1
ATOM 1587 C CA . CYS A 1 211 ? -14.010 -3.170 -3.768 1.00 92.12 211 CYS A CA 1
ATOM 1588 C C . CYS A 1 211 ? -12.566 -3.672 -3.883 1.00 92.12 211 CYS A C 1
ATOM 1590 O O . CYS A 1 211 ? -11.613 -2.909 -3.687 1.00 92.12 211 CYS A O 1
ATOM 1592 N N . ALA A 1 212 ? -12.382 -4.941 -4.244 1.00 86.56 212 ALA A N 1
ATOM 1593 C CA . ALA A 1 212 ? -11.054 -5.527 -4.358 1.00 86.56 212 ALA A CA 1
ATOM 1594 C C . ALA A 1 212 ? -10.365 -5.173 -5.685 1.00 86.56 212 ALA A C 1
ATOM 1596 O O . ALA A 1 212 ? -10.760 -5.614 -6.760 1.00 86.56 212 ALA A O 1
ATOM 1597 N N . GLY A 1 213 ? -9.263 -4.424 -5.590 1.00 77.69 213 GLY A N 1
ATOM 1598 C CA . GLY A 1 213 ? -8.322 -4.196 -6.686 1.00 77.69 213 GLY A CA 1
ATOM 1599 C C . GLY A 1 213 ? -8.852 -3.401 -7.890 1.00 77.69 213 GLY A C 1
ATOM 1600 O O . GLY A 1 213 ? -10.029 -3.077 -8.037 1.00 77.69 213 GLY A O 1
ATOM 1601 N N . GLY A 1 214 ? -7.921 -3.071 -8.789 1.00 77.88 214 GLY A N 1
ATOM 1602 C CA . GLY A 1 214 ? -8.230 -2.559 -10.125 1.00 77.88 214 GLY A CA 1
ATOM 1603 C C . GLY A 1 214 ? -9.042 -1.261 -10.154 1.00 77.88 214 GLY A C 1
ATOM 1604 O O . GLY A 1 214 ? -8.652 -0.256 -9.561 1.00 77.88 214 GLY A O 1
ATOM 1605 N N . TYR A 1 215 ? -10.113 -1.268 -10.950 1.00 77.88 215 TYR A N 1
ATOM 1606 C CA . TYR A 1 215 ? -11.023 -0.134 -11.119 1.00 77.88 215 TYR A CA 1
ATOM 1607 C C . TYR A 1 215 ? -12.005 -0.007 -9.947 1.00 77.88 215 TYR A C 1
ATOM 1609 O O . TYR A 1 215 ? -12.251 1.109 -9.499 1.00 77.88 215 TYR A O 1
ATOM 1617 N N . GLY A 1 216 ? -12.482 -1.129 -9.394 1.00 82.44 216 GLY A N 1
ATOM 1618 C CA . GLY A 1 216 ? -13.421 -1.133 -8.270 1.00 82.44 216 GLY A CA 1
ATOM 1619 C C . GLY A 1 216 ? -12.860 -0.402 -7.053 1.00 82.44 216 GLY A C 1
ATOM 1620 O O . GLY A 1 216 ? -13.507 0.502 -6.530 1.00 82.44 216 GLY A O 1
ATOM 1621 N N . SER A 1 217 ? -11.620 -0.705 -6.641 1.00 84.19 217 SER A N 1
ATOM 1622 C CA . SER A 1 217 ? -11.013 -0.015 -5.490 1.00 84.19 217 SER A CA 1
ATOM 1623 C C . SER A 1 217 ? -10.809 1.485 -5.733 1.00 84.19 217 SER A C 1
ATOM 1625 O O . SER A 1 217 ? -10.887 2.292 -4.809 1.00 84.19 217 SER A O 1
ATOM 1627 N N . ARG A 1 218 ? -10.593 1.899 -6.989 1.00 85.88 218 ARG A N 1
ATOM 1628 C CA . ARG A 1 218 ? -10.522 3.325 -7.350 1.00 85.88 218 ARG A CA 1
ATOM 1629 C C . ARG A 1 218 ? -11.883 3.995 -7.257 1.00 85.88 218 ARG A C 1
ATOM 1631 O O . ARG A 1 218 ? -11.967 5.124 -6.784 1.00 85.88 218 ARG A O 1
ATOM 1638 N N . TRP A 1 219 ? -12.924 3.318 -7.720 1.00 88.06 219 TRP A N 1
ATOM 1639 C CA . TRP A 1 219 ? -14.287 3.817 -7.642 1.00 88.06 219 TRP A CA 1
ATOM 1640 C C . TRP A 1 219 ? -14.715 3.991 -6.178 1.00 88.06 219 TRP A C 1
ATOM 1642 O O . TRP A 1 219 ? -15.101 5.097 -5.789 1.00 88.06 219 TRP A O 1
ATOM 1652 N N . SER A 1 220 ? -14.524 2.966 -5.339 1.00 90.75 220 SER A N 1
ATOM 1653 C CA . SER A 1 220 ? -14.945 3.005 -3.933 1.00 90.75 220 SER A CA 1
ATOM 1654 C C . SER A 1 220 ? -14.180 4.072 -3.147 1.00 90.75 220 SER A C 1
ATOM 1656 O O . SER A 1 220 ? -14.782 4.929 -2.506 1.00 90.75 220 SER A O 1
ATOM 1658 N N . LEU A 1 221 ? -12.849 4.118 -3.268 1.00 92.25 221 LEU A N 1
ATOM 1659 C CA . LEU A 1 221 ? -12.037 5.126 -2.574 1.00 92.25 221 LEU A CA 1
ATOM 1660 C C . LEU A 1 221 ? -12.244 6.538 -3.125 1.00 92.25 221 LEU A C 1
ATOM 1662 O O . LEU A 1 221 ? -12.106 7.510 -2.386 1.00 92.25 221 LEU A O 1
ATOM 1666 N N . GLY A 1 222 ? -12.595 6.673 -4.404 1.00 90.94 222 GLY A N 1
ATOM 1667 C CA . GLY A 1 222 ? -12.944 7.957 -5.001 1.00 90.94 222 GLY A CA 1
ATOM 1668 C C . GLY A 1 222 ? -14.198 8.577 -4.379 1.00 90.94 222 GLY A C 1
ATOM 1669 O O . GLY A 1 222 ? -14.233 9.799 -4.215 1.00 90.94 222 GLY A O 1
ATOM 1670 N N . ARG A 1 223 ? -15.181 7.744 -4.009 1.00 90.56 223 ARG A N 1
ATOM 1671 C CA . ARG A 1 223 ? -16.403 8.142 -3.286 1.00 90.56 223 ARG A CA 1
ATOM 1672 C C . ARG A 1 223 ? -16.193 8.228 -1.774 1.00 90.56 223 ARG A C 1
ATOM 1674 O O . ARG A 1 223 ? -16.856 9.024 -1.114 1.00 90.56 223 ARG A O 1
ATOM 1681 N N . GLY A 1 224 ? -15.227 7.483 -1.252 1.00 95.19 224 GLY A N 1
ATOM 1682 C CA . GLY A 1 224 ? -15.002 7.300 0.173 1.00 95.19 224 GLY A CA 1
ATOM 1683 C C . GLY A 1 224 ? -15.734 6.058 0.672 1.00 95.19 224 GLY A C 1
ATOM 1684 O O . GLY A 1 224 ? -16.886 5.819 0.322 1.00 95.19 224 GLY A O 1
ATOM 1685 N N . VAL A 1 225 ? -15.022 5.277 1.468 1.00 95.81 225 VAL A N 1
ATOM 1686 C CA . VAL A 1 225 ? -15.448 4.025 2.083 1.00 95.81 225 VAL A CA 1
ATOM 1687 C C . VAL A 1 225 ? -15.613 4.290 3.570 1.00 95.81 225 VAL A C 1
ATOM 1689 O O . VAL A 1 225 ? -14.682 4.773 4.206 1.00 95.81 225 VAL A O 1
ATOM 1692 N N . ASP A 1 226 ? -16.779 3.985 4.118 1.00 97.00 226 ASP A N 1
ATOM 1693 C CA . ASP A 1 226 ? -17.003 4.070 5.558 1.00 97.00 226 ASP A CA 1
ATOM 1694 C C . ASP A 1 226 ? -16.459 2.814 6.247 1.00 97.00 226 ASP A C 1
ATOM 1696 O O . ASP A 1 226 ? -16.427 1.725 5.668 1.00 97.00 226 ASP A O 1
ATOM 1700 N N . GLY A 1 227 ? -16.010 2.962 7.483 1.00 97.31 227 GLY A N 1
ATOM 1701 C CA . GLY A 1 227 ? -15.460 1.875 8.273 1.00 97.31 227 GLY A CA 1
ATOM 1702 C C . GLY A 1 227 ? -15.545 2.157 9.762 1.00 97.31 227 GLY A C 1
ATOM 1703 O O . GLY A 1 227 ? -16.014 3.211 10.182 1.00 97.31 227 GLY A O 1
ATOM 1704 N N . GLU A 1 228 ? -15.081 1.200 10.549 1.00 98.06 228 GLU A N 1
ATOM 1705 C CA . GLU A 1 228 ? -15.011 1.281 12.005 1.00 98.06 228 GLU A CA 1
ATOM 1706 C C . GLU A 1 228 ? -13.638 0.811 12.475 1.00 98.06 228 GLU A C 1
ATOM 1708 O O . GLU A 1 228 ? -13.152 -0.227 12.020 1.00 98.06 228 GLU A O 1
ATOM 1713 N N . PHE A 1 229 ? -13.008 1.572 13.369 1.00 97.56 229 PHE A N 1
ATOM 1714 C CA . PHE A 1 229 ? -11.794 1.185 14.078 1.00 97.56 229 PHE A CA 1
ATOM 1715 C C . PHE A 1 229 ? -12.127 1.105 15.565 1.00 97.56 229 PHE A C 1
ATOM 1717 O O . PHE A 1 229 ? -12.555 2.095 16.150 1.00 97.56 229 PHE A O 1
ATOM 1724 N N . ASP A 1 230 ? -12.016 -0.085 16.154 1.00 96.88 230 ASP A N 1
ATOM 1725 C CA . ASP A 1 230 ? -12.459 -0.370 17.528 1.00 96.88 230 ASP A CA 1
ATOM 1726 C C . ASP A 1 230 ? -13.907 0.071 17.811 1.00 96.88 230 ASP A C 1
ATOM 1728 O O . ASP A 1 230 ? -14.238 0.572 18.885 1.00 96.88 230 ASP A O 1
ATOM 1732 N N . GLY A 1 231 ? -14.779 -0.092 16.811 1.00 96.81 231 GLY A N 1
ATOM 1733 C CA . GLY A 1 231 ? -16.182 0.327 16.860 1.00 96.81 231 GLY A CA 1
ATOM 1734 C C . GLY A 1 231 ? -16.411 1.829 16.664 1.00 96.81 231 GLY A C 1
ATOM 1735 O O . GLY A 1 231 ? -17.562 2.263 16.648 1.00 96.81 231 GLY A O 1
ATOM 1736 N N . VAL A 1 232 ? -15.355 2.630 16.486 1.00 97.69 232 VAL A N 1
ATOM 1737 C CA . VAL A 1 232 ? -15.476 4.066 16.219 1.00 97.69 232 VAL A CA 1
ATOM 1738 C C . VAL A 1 232 ? -15.491 4.328 14.709 1.00 97.69 232 VAL A C 1
ATOM 1740 O O . VAL A 1 232 ? -14.585 3.870 14.005 1.00 97.69 232 VAL A O 1
ATOM 1743 N N . PRO A 1 233 ? -16.496 5.049 14.179 1.00 98.00 233 PRO A N 1
ATOM 1744 C CA . PRO A 1 233 ? -16.600 5.305 12.748 1.00 98.00 233 PRO A CA 1
ATOM 1745 C C . PRO A 1 233 ? -15.427 6.110 12.179 1.00 98.00 233 PRO A C 1
ATOM 1747 O O . PRO A 1 233 ? -14.977 7.096 12.762 1.00 98.00 233 PRO A O 1
ATOM 1750 N N . PHE A 1 234 ? -14.998 5.743 10.974 1.00 98.19 234 PHE A N 1
ATOM 1751 C CA . PHE A 1 234 ? -14.052 6.510 10.169 1.00 98.19 234 PHE A CA 1
ATOM 1752 C C . PHE A 1 234 ? -14.400 6.455 8.682 1.00 98.19 234 PHE A C 1
ATOM 1754 O O . PHE A 1 234 ? -15.187 5.624 8.225 1.00 98.19 234 PHE A O 1
ATOM 1761 N N . ARG A 1 235 ? -13.760 7.326 7.901 1.00 98.06 235 ARG A N 1
ATOM 1762 C CA . ARG A 1 235 ? -13.865 7.362 6.444 1.00 98.06 235 ARG A CA 1
ATOM 1763 C C . ARG A 1 235 ? -12.510 7.155 5.780 1.00 98.06 235 ARG A C 1
ATOM 1765 O O . ARG A 1 235 ? -11.543 7.846 6.084 1.00 98.06 235 ARG A O 1
ATOM 1772 N N . TYR A 1 236 ? -12.459 6.239 4.817 1.00 97.94 236 TYR A N 1
ATOM 1773 C CA . TYR A 1 236 ? -11.304 5.924 3.984 1.00 97.94 236 TYR A CA 1
ATOM 1774 C C . TYR A 1 236 ? -11.492 6.432 2.554 1.00 97.94 236 TYR A C 1
ATOM 1776 O O . TYR A 1 236 ? -12.349 5.953 1.815 1.00 97.94 236 TYR A O 1
ATOM 1784 N N . SER A 1 237 ? -10.693 7.405 2.126 1.00 97.12 237 SER A N 1
ATOM 1785 C CA . SER A 1 237 ? -10.861 8.050 0.822 1.00 97.12 237 SER A CA 1
ATOM 1786 C C . SER A 1 237 ? -9.549 8.255 0.068 1.00 97.12 237 SER A C 1
ATOM 1788 O O . SER A 1 237 ? -8.467 8.380 0.640 1.00 97.12 237 SER A O 1
ATOM 1790 N N . GLY A 1 238 ? -9.649 8.284 -1.260 1.00 95.19 238 GLY A N 1
ATOM 1791 C CA . GLY A 1 238 ? -8.555 8.531 -2.188 1.00 95.19 238 GLY A CA 1
ATOM 1792 C C . GLY A 1 238 ? -8.755 9.840 -2.947 1.00 95.19 238 GLY A C 1
ATOM 1793 O O . GLY A 1 238 ? -9.741 10.038 -3.663 1.00 95.19 238 GLY A O 1
ATOM 1794 N N . ARG A 1 239 ? -7.768 10.731 -2.858 1.00 92.31 239 ARG A N 1
ATOM 1795 C CA . ARG A 1 239 ? -7.686 11.971 -3.629 1.00 92.31 239 ARG A CA 1
ATOM 1796 C C . ARG A 1 239 ? -6.558 11.869 -4.646 1.00 92.31 239 ARG A C 1
ATOM 1798 O O . ARG A 1 239 ? -5.382 11.850 -4.286 1.00 92.31 239 ARG A O 1
ATOM 1805 N N . SER A 1 240 ? -6.917 11.879 -5.928 1.00 87.44 240 SER A N 1
ATOM 1806 C CA . SER A 1 240 ? -5.957 12.064 -7.019 1.00 87.44 240 SER A CA 1
ATOM 1807 C C . SER A 1 240 ? -5.992 13.507 -7.531 1.00 87.44 240 SER A C 1
ATOM 1809 O O . SER A 1 240 ? -7.015 14.186 -7.463 1.00 87.44 240 SER A O 1
ATOM 1811 N N . ALA A 1 241 ? -4.850 13.998 -8.004 1.00 87.81 241 ALA A N 1
ATOM 1812 C CA . ALA A 1 241 ? -4.670 15.346 -8.531 1.00 87.81 241 ALA A CA 1
ATOM 1813 C C . ALA A 1 241 ? -3.474 15.378 -9.492 1.00 87.81 241 ALA A C 1
ATOM 1815 O O . ALA A 1 241 ? -2.544 14.582 -9.360 1.00 87.81 241 ALA A O 1
ATOM 1816 N N . LEU A 1 242 ? -3.427 16.343 -10.417 1.00 85.25 242 LEU A N 1
ATOM 1817 C CA . LEU A 1 242 ? -2.270 16.509 -11.310 1.00 85.25 242 LEU A CA 1
ATOM 1818 C C . LEU A 1 242 ? -0.968 16.719 -10.520 1.00 85.25 242 LEU A C 1
ATOM 1820 O O . LEU A 1 242 ? 0.024 16.029 -10.763 1.00 85.25 242 LEU A O 1
ATOM 1824 N N . ARG A 1 243 ? -0.988 17.617 -9.524 1.00 85.38 243 ARG A N 1
ATOM 1825 C CA . ARG A 1 243 ? 0.162 17.897 -8.649 1.00 85.38 243 ARG A CA 1
ATOM 1826 C C . ARG A 1 243 ? 0.326 16.789 -7.594 1.00 85.38 243 ARG A C 1
ATOM 1828 O O . ARG A 1 243 ? -0.597 16.609 -6.801 1.00 85.38 243 ARG A O 1
ATOM 1835 N N . PRO A 1 244 ? 1.489 16.106 -7.508 1.00 83.75 244 PRO A N 1
ATOM 1836 C CA . PRO A 1 244 ? 1.709 15.022 -6.545 1.00 83.75 244 PRO A CA 1
ATOM 1837 C C . PRO A 1 244 ? 1.476 15.404 -5.080 1.00 83.75 244 PRO A C 1
ATOM 1839 O O . PRO A 1 244 ? 0.935 14.605 -4.330 1.00 83.75 244 PRO A O 1
ATOM 1842 N N . SER A 1 245 ? 1.809 16.636 -4.684 1.00 86.19 245 SER A N 1
ATOM 1843 C CA . SER A 1 245 ? 1.611 17.132 -3.313 1.00 86.19 245 SER A CA 1
ATOM 1844 C C . SER A 1 245 ? 0.145 17.287 -2.899 1.00 86.19 245 SER A C 1
ATOM 1846 O O . SER A 1 245 ? -0.136 17.466 -1.722 1.00 86.19 245 SER A O 1
ATOM 1848 N N . ARG A 1 246 ? -0.791 17.245 -3.854 1.00 89.62 246 ARG A N 1
ATOM 1849 C CA . ARG A 1 246 ? -2.240 17.285 -3.599 1.00 89.62 246 ARG A CA 1
ATOM 1850 C C . ARG A 1 246 ? -2.886 15.899 -3.650 1.00 89.62 246 ARG A C 1
ATOM 1852 O O . ARG A 1 246 ? -4.106 15.803 -3.537 1.00 89.62 246 ARG A O 1
ATOM 1859 N N . ARG A 1 247 ? -2.090 14.850 -3.874 1.00 92.38 247 ARG A N 1
ATOM 1860 C CA . ARG A 1 247 ? -2.550 13.463 -3.859 1.00 92.38 247 ARG A CA 1
ATOM 1861 C C . ARG A 1 247 ? -2.436 12.928 -2.449 1.00 92.38 247 ARG A C 1
ATOM 1863 O O . ARG A 1 247 ? -1.405 13.113 -1.803 1.00 92.38 247 ARG A O 1
ATOM 1870 N N . ALA A 1 248 ? -3.484 12.262 -2.004 1.00 96.38 248 ALA A N 1
ATOM 1871 C CA . ALA A 1 248 ? -3.523 11.670 -0.685 1.00 96.38 248 ALA A CA 1
ATOM 1872 C C . ALA A 1 248 ? -4.451 10.463 -0.684 1.00 96.38 248 ALA A C 1
ATOM 1874 O O . ALA A 1 248 ? -5.401 10.395 -1.462 1.00 96.38 248 ALA A O 1
ATOM 1875 N N . VAL A 1 249 ? -4.183 9.535 0.216 1.00 97.38 249 VAL A N 1
ATOM 1876 C CA . VAL A 1 249 ? -5.151 8.538 0.659 1.00 97.38 249 VAL A CA 1
ATOM 1877 C C . VAL A 1 249 ? -5.300 8.744 2.161 1.00 97.38 249 VAL A C 1
ATOM 1879 O O . VAL A 1 249 ? -4.288 8.856 2.848 1.00 97.38 249 VAL A O 1
ATOM 1882 N N . VAL A 1 250 ? -6.524 8.878 2.655 1.00 98.12 250 VAL A N 1
ATOM 1883 C CA . VAL A 1 250 ? -6.813 9.372 4.008 1.00 98.12 250 VAL A CA 1
ATOM 1884 C C . VAL A 1 250 ? -7.771 8.417 4.702 1.00 98.12 250 VAL A C 1
ATOM 1886 O O . VAL A 1 250 ? -8.783 8.059 4.105 1.00 98.12 250 VAL A O 1
ATOM 1889 N N . LEU A 1 251 ? -7.442 8.017 5.929 1.00 98.12 251 LEU A N 1
ATOM 1890 C CA . LEU A 1 251 ? -8.352 7.422 6.901 1.00 98.12 251 LEU A CA 1
ATOM 1891 C C . LEU A 1 251 ? -8.543 8.457 8.008 1.00 98.12 251 LEU A C 1
ATOM 1893 O O . LEU A 1 251 ? -7.574 8.793 8.689 1.00 98.12 251 LEU A O 1
ATOM 1897 N N . GLU A 1 252 ? -9.752 8.982 8.152 1.00 97.69 252 GLU A N 1
ATOM 1898 C CA . GLU A 1 252 ? -10.059 10.025 9.134 1.00 97.69 252 GLU A CA 1
ATOM 1899 C C . GLU A 1 252 ? -11.359 9.718 9.880 1.00 97.69 252 GLU A C 1
ATOM 1901 O O . GLU A 1 252 ? -12.348 9.306 9.276 1.00 97.69 252 GLU A O 1
ATOM 1906 N N . GLY A 1 253 ? -11.345 9.902 11.194 1.00 96.50 253 GLY A N 1
ATOM 1907 C CA . GLY A 1 253 ? -12.467 9.679 12.097 1.00 96.50 253 GLY A CA 1
ATOM 1908 C C . GLY A 1 253 ? -12.054 9.949 13.540 1.00 96.50 253 GLY A C 1
ATOM 1909 O O . GLY A 1 253 ? -10.891 10.257 13.818 1.00 96.50 253 GLY A O 1
ATOM 1910 N N . ASP A 1 254 ? -12.992 9.814 14.468 1.00 91.44 254 ASP A N 1
ATOM 1911 C CA . ASP A 1 254 ? -12.678 9.956 15.887 1.00 91.44 254 ASP A CA 1
ATOM 1912 C C . ASP A 1 254 ? -11.783 8.774 16.306 1.00 91.44 254 ASP A C 1
ATOM 1914 O O . ASP A 1 254 ? -12.188 7.620 16.275 1.00 91.44 254 ASP A O 1
ATOM 1918 N N . GLY A 1 255 ? -10.513 9.039 16.620 1.00 86.38 255 GLY A N 1
ATOM 1919 C CA . GLY A 1 255 ? -9.537 8.000 16.989 1.00 86.38 255 GLY A CA 1
ATOM 1920 C C . GLY A 1 255 ? -8.663 7.457 15.851 1.00 86.38 255 GLY A C 1
ATOM 1921 O O . GLY A 1 255 ? -7.757 6.671 16.122 1.00 86.38 255 GLY A O 1
ATOM 1922 N N . ILE A 1 256 ? -8.852 7.905 14.604 1.00 95.19 256 ILE A N 1
ATOM 1923 C CA . ILE A 1 256 ? -7.937 7.596 13.494 1.00 95.19 256 ILE A CA 1
ATOM 1924 C C . ILE A 1 256 ? -7.685 8.835 12.630 1.00 95.19 256 ILE A C 1
ATOM 1926 O O . ILE A 1 256 ? -8.604 9.441 12.090 1.00 95.19 256 ILE A O 1
ATOM 1930 N N . ASP A 1 257 ? -6.415 9.206 12.471 1.00 97.25 257 ASP A N 1
ATOM 1931 C CA . ASP A 1 257 ? -5.993 10.275 11.559 1.00 97.25 257 ASP A CA 1
ATOM 1932 C C . ASP A 1 257 ? -4.737 9.849 10.801 1.00 97.25 257 ASP A C 1
ATOM 1934 O O . ASP A 1 257 ? -3.625 10.269 11.122 1.00 97.25 257 ASP A O 1
ATOM 1938 N N . VAL A 1 258 ? -4.909 8.980 9.802 1.00 98.19 258 VAL A N 1
ATOM 1939 C CA . VAL A 1 258 ? -3.810 8.408 9.015 1.00 98.19 258 VAL A CA 1
ATOM 1940 C C . VAL A 1 258 ? -3.879 8.886 7.569 1.00 98.19 258 VAL A C 1
ATOM 1942 O O . VA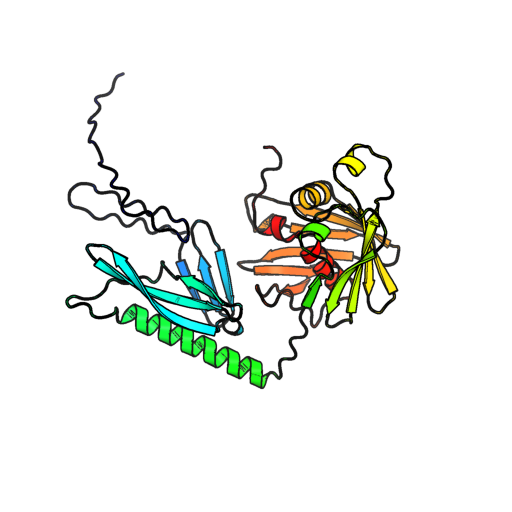L A 1 258 ? -4.891 8.761 6.881 1.00 98.19 258 VAL A O 1
ATOM 1945 N N . ARG A 1 259 ? -2.762 9.404 7.055 1.00 98.12 259 ARG A N 1
ATOM 1946 C CA . ARG A 1 259 ? -2.644 9.915 5.686 1.00 98.12 259 ARG A CA 1
ATOM 1947 C C . ARG A 1 259 ? -1.439 9.331 4.974 1.00 98.12 259 ARG A C 1
ATOM 1949 O O . ARG A 1 259 ? -0.306 9.463 5.422 1.00 98.12 259 ARG A O 1
ATOM 1956 N N . PHE A 1 260 ? -1.669 8.806 3.782 1.00 97.56 260 PHE A N 1
ATOM 1957 C CA . PHE A 1 260 ? -0.625 8.454 2.833 1.00 97.56 260 PHE A CA 1
ATOM 1958 C C . PHE A 1 260 ? -0.455 9.598 1.849 1.00 97.56 260 PHE A C 1
ATOM 1960 O O . PHE A 1 260 ? -1.386 9.955 1.125 1.00 97.56 260 PHE A O 1
ATOM 1967 N N . VAL A 1 261 ? 0.736 10.180 1.807 1.00 96.25 261 VAL A N 1
ATOM 1968 C CA . VAL A 1 261 ? 1.033 11.347 0.974 1.00 96.25 261 VAL A CA 1
ATOM 1969 C C . VAL A 1 261 ? 2.376 11.202 0.283 1.00 96.25 261 VAL A C 1
ATOM 1971 O O . VAL A 1 261 ? 3.254 10.454 0.712 1.00 96.25 261 VAL A O 1
ATOM 1974 N N . HIS A 1 262 ? 2.570 11.982 -0.777 1.00 89.19 262 HIS A N 1
ATOM 1975 C CA . HIS A 1 262 ? 3.898 12.189 -1.334 1.00 89.19 262 HIS A CA 1
ATOM 1976 C C . HIS A 1 262 ? 4.615 13.334 -0.614 1.00 89.19 262 HIS A C 1
ATOM 1978 O O . HIS A 1 262 ? 4.166 14.480 -0.655 1.00 89.19 262 HIS A O 1
ATOM 1984 N N . ARG A 1 263 ? 5.780 13.046 -0.022 1.00 83.69 263 ARG A N 1
ATOM 1985 C CA . ARG A 1 263 ? 6.729 14.070 0.442 1.00 83.69 263 ARG A CA 1
ATOM 1986 C C . ARG A 1 263 ? 8.044 13.917 -0.317 1.00 83.69 263 ARG A C 1
ATOM 1988 O O . ARG A 1 263 ? 8.735 12.903 -0.218 1.00 83.69 263 ARG A O 1
ATOM 1995 N N . GLY A 1 264 ? 8.375 14.926 -1.123 1.00 80.31 264 GLY A N 1
ATOM 1996 C CA . GLY A 1 264 ? 9.517 14.872 -2.034 1.00 80.31 264 GLY A CA 1
ATOM 1997 C C . GLY A 1 264 ? 9.364 13.750 -3.066 1.00 80.31 264 GLY A C 1
ATOM 1998 O O . GLY A 1 264 ? 8.476 13.800 -3.914 1.00 80.31 264 GLY A O 1
ATOM 1999 N N . PHE A 1 265 ? 10.242 12.748 -2.993 1.00 69.12 265 PHE A N 1
ATOM 2000 C CA . PHE A 1 265 ? 10.283 11.618 -3.931 1.00 69.12 265 PHE A CA 1
ATOM 2001 C C . PHE A 1 265 ? 9.702 10.314 -3.368 1.00 69.12 265 PHE A C 1
ATOM 2003 O O . PHE A 1 265 ? 9.643 9.332 -4.098 1.00 69.12 265 PHE A O 1
ATOM 2010 N N . GLY A 1 266 ? 9.295 10.290 -2.097 1.00 81.69 266 GLY A N 1
ATOM 2011 C CA . GLY A 1 266 ? 8.795 9.088 -1.427 1.00 81.69 266 GLY A CA 1
ATOM 2012 C C . GLY A 1 266 ? 7.310 9.170 -1.100 1.00 81.69 266 GLY A C 1
ATOM 2013 O O . GLY A 1 266 ? 6.705 10.247 -1.173 1.00 81.69 266 GLY A O 1
ATOM 2014 N N . GLN A 1 267 ? 6.738 8.023 -0.741 1.00 91.25 267 GLN A N 1
ATOM 2015 C CA . GLN A 1 267 ? 5.452 7.953 -0.054 1.00 91.25 267 GLN A CA 1
ATOM 2016 C C . GLN A 1 267 ? 5.704 7.883 1.447 1.00 91.25 267 GLN A C 1
ATOM 2018 O O . GLN A 1 267 ? 6.661 7.257 1.901 1.00 91.25 267 GLN A O 1
ATOM 2023 N N . VAL A 1 268 ? 4.874 8.588 2.199 1.00 94.69 268 VAL A N 1
ATOM 2024 C CA . VAL A 1 268 ? 4.995 8.722 3.645 1.00 94.69 268 VAL A CA 1
ATOM 2025 C C . VAL A 1 268 ? 3.624 8.483 4.252 1.00 94.69 268 VAL A C 1
ATOM 2027 O O . VAL A 1 268 ? 2.635 9.009 3.737 1.00 94.69 268 VAL A O 1
ATOM 2030 N N . LEU A 1 269 ? 3.597 7.712 5.332 1.00 97.38 269 LEU A N 1
ATOM 2031 C CA . LEU A 1 269 ? 2.448 7.555 6.205 1.00 97.38 269 LEU A CA 1
ATOM 2032 C C . LEU A 1 269 ? 2.604 8.582 7.322 1.00 97.38 269 LEU A C 1
ATOM 2034 O O . LEU A 1 269 ? 3.643 8.657 7.986 1.00 97.38 269 LEU A O 1
ATOM 2038 N N . VAL A 1 270 ? 1.589 9.417 7.463 1.00 97.44 270 VAL A N 1
ATOM 2039 C CA . VAL A 1 270 ? 1.499 10.471 8.462 1.00 97.44 270 VAL A CA 1
ATOM 2040 C C . VAL A 1 270 ? 0.350 10.126 9.394 1.00 97.44 270 VAL A C 1
ATOM 2042 O O . VAL A 1 270 ? -0.738 9.845 8.904 1.00 97.44 270 VAL A O 1
ATOM 2045 N N . GLU A 1 271 ? 0.583 10.169 10.696 1.00 97.19 271 GLU A N 1
ATOM 2046 C CA . GLU A 1 271 ? -0.429 9.956 11.728 1.00 97.19 271 GLU A CA 1
ATOM 2047 C C . GLU A 1 271 ? -0.458 11.169 12.659 1.00 97.19 271 GLU A C 1
ATOM 2049 O O . GLU A 1 271 ? 0.597 11.628 13.093 1.00 97.19 271 GLU A O 1
ATOM 2054 N N . GLY A 1 272 ? -1.636 11.756 12.893 1.00 95.25 272 GLY A N 1
ATOM 2055 C CA . GLY A 1 272 ? -1.771 12.939 13.758 1.00 95.25 272 GLY A CA 1
ATOM 2056 C C . GLY A 1 272 ? -0.907 14.139 13.329 1.00 95.25 272 GLY A C 1
ATOM 2057 O O . GLY A 1 272 ? -0.533 14.975 14.144 1.00 95.25 272 GLY A O 1
ATOM 2058 N N . GLY A 1 273 ? -0.531 14.211 12.047 1.00 93.56 273 GLY A N 1
ATOM 2059 C CA . GLY A 1 273 ? 0.370 15.232 11.494 1.00 93.56 273 GLY A CA 1
ATOM 2060 C C . GLY A 1 273 ? 1.863 14.873 11.508 1.00 93.56 273 GLY A C 1
ATOM 2061 O O . GLY A 1 273 ? 2.640 15.477 10.755 1.00 93.56 273 GLY A O 1
ATOM 2062 N N . GLU A 1 274 ? 2.263 13.846 12.253 1.00 94.19 274 GLU A N 1
ATOM 2063 C CA . GLU A 1 274 ? 3.647 13.386 12.354 1.00 94.19 274 GLU A CA 1
ATOM 2064 C C . GLU A 1 274 ? 3.949 12.226 11.409 1.00 94.19 274 GLU A C 1
ATOM 2066 O O . GLU A 1 274 ? 3.068 11.503 10.955 1.00 94.19 274 GLU A O 1
ATOM 2071 N N . ARG A 1 275 ? 5.221 12.054 11.040 1.00 95.25 275 ARG A N 1
ATOM 2072 C CA . ARG A 1 275 ? 5.616 10.942 10.171 1.00 95.25 275 ARG A CA 1
ATOM 2073 C C . ARG A 1 275 ? 5.683 9.657 10.995 1.00 95.25 275 ARG A C 1
ATOM 2075 O O . ARG A 1 275 ? 6.645 9.491 11.735 1.00 95.25 275 ARG A O 1
ATOM 2082 N N . ALA A 1 276 ? 4.766 8.734 10.732 1.00 94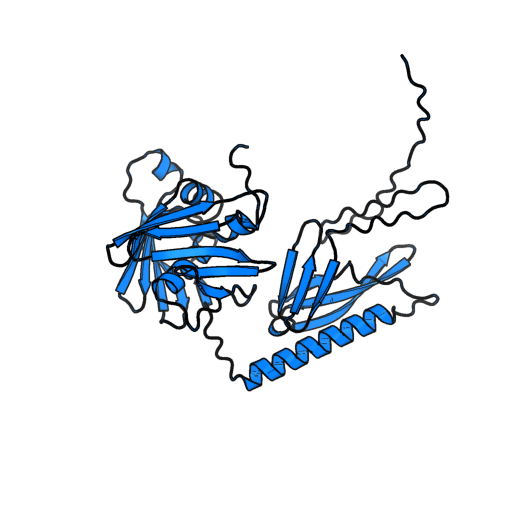.06 276 ALA A N 1
ATOM 2083 C CA . ALA A 1 276 ? 4.748 7.412 11.350 1.00 94.06 276 ALA A CA 1
ATOM 2084 C C . ALA A 1 276 ? 5.502 6.349 10.530 1.00 94.06 276 ALA A C 1
ATOM 2086 O O . ALA A 1 276 ? 6.125 5.472 11.111 1.00 94.06 276 ALA A O 1
ATOM 2087 N N . ALA A 1 277 ? 5.512 6.431 9.190 1.00 94.00 277 ALA A N 1
ATOM 2088 C CA . ALA A 1 277 ? 6.260 5.470 8.367 1.00 94.00 277 ALA A CA 1
ATOM 2089 C C . ALA A 1 277 ? 6.738 6.024 7.022 1.00 94.00 277 ALA A C 1
ATOM 2091 O O . ALA A 1 277 ? 6.183 6.976 6.460 1.00 94.00 277 ALA A O 1
ATOM 2092 N N . LEU A 1 278 ? 7.781 5.395 6.477 1.00 90.81 278 LEU A N 1
ATOM 2093 C CA . LEU A 1 278 ? 8.317 5.670 5.145 1.00 90.81 278 LEU A CA 1
ATOM 2094 C C . LEU A 1 278 ? 8.142 4.442 4.249 1.00 90.81 278 LEU A C 1
ATOM 2096 O O . LEU A 1 278 ? 8.458 3.325 4.649 1.00 90.81 278 LEU A O 1
ATOM 2100 N N . TYR A 1 279 ? 7.699 4.666 3.013 1.00 88.62 279 TYR A N 1
ATOM 2101 C CA . TYR A 1 279 ? 7.670 3.614 2.005 1.00 88.62 279 TYR A CA 1
ATOM 2102 C C . TYR A 1 279 ? 9.045 3.451 1.354 1.00 88.62 279 TYR A C 1
ATOM 2104 O O . TYR A 1 279 ? 9.563 4.380 0.723 1.00 88.62 279 TYR A O 1
ATOM 2112 N N . GLY A 1 280 ? 9.623 2.263 1.499 1.00 77.56 280 GLY A N 1
ATOM 2113 C CA . GLY A 1 280 ? 10.951 1.902 1.014 1.00 77.56 280 GLY A CA 1
ATOM 2114 C C . GLY A 1 280 ? 11.002 1.349 -0.410 1.00 77.56 280 GLY A C 1
ATOM 2115 O O . GLY A 1 280 ? 12.090 1.013 -0.858 1.00 77.56 280 GLY A O 1
ATOM 2116 N N . GLY A 1 281 ? 9.879 1.252 -1.130 1.00 76.38 281 GLY A N 1
ATOM 2117 C CA . GLY A 1 281 ? 9.843 0.569 -2.426 1.00 76.38 281 GLY A CA 1
ATOM 2118 C C . GLY A 1 281 ? 9.606 -0.927 -2.238 1.00 76.38 281 GLY A C 1
ATOM 2119 O O . GLY A 1 281 ? 8.539 -1.308 -1.761 1.00 76.38 281 GLY A O 1
ATOM 2120 N N . LEU A 1 282 ? 10.577 -1.777 -2.592 1.00 62.25 282 LEU A N 1
ATOM 2121 C CA . LEU A 1 282 ? 10.411 -3.236 -2.494 1.00 62.25 282 LEU A CA 1
ATOM 2122 C C . LEU A 1 282 ? 10.351 -3.722 -1.041 1.00 62.25 282 LEU A C 1
ATOM 2124 O O . LEU A 1 282 ? 9.698 -4.723 -0.765 1.00 62.25 282 LEU A O 1
ATOM 2128 N N . ARG A 1 283 ? 10.984 -2.998 -0.110 1.00 68.38 283 ARG A N 1
ATOM 2129 C CA . ARG A 1 283 ? 10.882 -3.235 1.343 1.00 68.38 283 ARG A CA 1
ATOM 2130 C C . ARG A 1 283 ? 9.506 -2.940 1.944 1.00 68.38 283 ARG A C 1
ATOM 2132 O O . ARG A 1 283 ? 9.290 -3.257 3.108 1.00 68.38 283 ARG A O 1
ATOM 2139 N N . GLY A 1 284 ? 8.600 -2.318 1.189 1.00 86.31 284 GLY A N 1
ATOM 2140 C CA . GLY A 1 284 ? 7.296 -1.915 1.702 1.00 86.31 284 GLY A CA 1
ATOM 2141 C C . GLY A 1 284 ? 7.396 -0.789 2.733 1.00 86.31 284 GLY A C 1
ATOM 2142 O O . GLY A 1 284 ? 8.252 0.093 2.632 1.00 86.31 284 GLY A O 1
ATOM 2143 N N . TRP A 1 285 ? 6.483 -0.794 3.700 1.00 92.06 285 TRP A N 1
ATOM 2144 C CA . TRP A 1 285 ? 6.425 0.197 4.773 1.00 92.06 285 TRP A CA 1
ATOM 2145 C C . TRP A 1 285 ? 7.346 -0.188 5.932 1.00 92.06 285 TRP A C 1
ATOM 2147 O O . TRP A 1 285 ? 7.277 -1.310 6.434 1.00 92.06 285 TRP A O 1
ATOM 2157 N N . ASP A 1 286 ? 8.170 0.761 6.377 1.00 90.12 286 ASP A N 1
ATOM 2158 C CA . ASP A 1 286 ? 8.876 0.673 7.658 1.00 90.12 286 ASP A CA 1
ATOM 2159 C C . ASP A 1 286 ? 7.942 1.144 8.777 1.00 90.12 286 ASP A C 1
ATOM 2161 O O . ASP A 1 286 ? 7.659 2.337 8.878 1.00 90.12 286 ASP A O 1
ATOM 2165 N N . LEU A 1 287 ? 7.420 0.192 9.553 1.00 93.06 287 LEU A N 1
ATOM 2166 C CA . LEU A 1 287 ? 6.368 0.393 10.556 1.00 93.06 287 LEU A CA 1
ATOM 2167 C C . LEU A 1 287 ? 6.879 0.178 11.987 1.00 93.06 287 LEU A C 1
ATOM 2169 O O . LEU A 1 287 ? 6.075 -0.069 12.882 1.00 93.06 287 LEU A O 1
ATOM 2173 N N . THR A 1 288 ? 8.196 0.220 12.199 1.00 86.81 288 THR A N 1
ATOM 2174 C CA . THR A 1 288 ? 8.828 -0.170 13.472 1.00 86.81 288 THR A CA 1
ATOM 2175 C C . THR A 1 288 ? 8.207 0.539 14.684 1.00 86.81 288 THR A C 1
ATOM 2177 O O . THR A 1 288 ? 7.890 -0.115 15.675 1.00 86.81 288 THR A O 1
ATOM 2180 N N . ASP A 1 289 ? 7.943 1.843 14.561 1.00 87.31 289 ASP A N 1
ATOM 2181 C CA . ASP A 1 289 ? 7.380 2.687 15.626 1.00 87.31 289 ASP A CA 1
ATOM 2182 C C . ASP A 1 289 ? 5.907 3.073 15.378 1.00 87.31 289 ASP A C 1
ATOM 2184 O O . ASP A 1 289 ? 5.377 3.986 16.010 1.00 87.31 289 ASP A O 1
ATOM 2188 N N . ALA A 1 290 ? 5.239 2.421 14.422 1.00 93.31 290 ALA A N 1
ATOM 2189 C CA . ALA A 1 290 ? 3.880 2.777 14.030 1.00 93.31 290 ALA A CA 1
ATOM 2190 C C . ALA A 1 290 ? 2.832 2.258 15.033 1.00 93.31 290 ALA A C 1
ATOM 2192 O O . ALA A 1 290 ? 2.955 1.163 15.590 1.00 93.31 290 ALA A O 1
ATOM 2193 N N . SER A 1 291 ? 1.766 3.039 15.222 1.00 96.25 291 SER A N 1
ATOM 2194 C CA . SER A 1 291 ? 0.594 2.655 16.013 1.00 96.25 291 SER A CA 1
ATOM 2195 C C . SER A 1 291 ? -0.194 1.502 15.363 1.00 96.25 291 SER A C 1
ATOM 2197 O O . SER A 1 291 ? -0.030 1.199 14.177 1.00 96.25 291 SER A O 1
ATOM 2199 N N . ASP A 1 292 ? -1.114 0.889 16.113 1.00 96.75 292 ASP A N 1
ATOM 2200 C CA . ASP A 1 292 ? -2.028 -0.126 15.569 1.00 96.75 292 ASP A CA 1
ATOM 2201 C C . ASP A 1 292 ? -2.899 0.423 14.405 1.00 96.75 292 ASP A C 1
ATOM 2203 O O . ASP A 1 292 ? -2.931 -0.225 13.351 1.00 96.75 292 ASP A O 1
ATOM 2207 N N . PRO A 1 293 ? -3.535 1.619 14.505 1.00 96.94 293 PRO A N 1
ATOM 2208 C CA . PRO A 1 293 ? -4.217 2.247 13.369 1.00 96.94 293 PRO A CA 1
ATOM 2209 C C . PRO A 1 293 ? -3.324 2.424 12.138 1.00 96.94 293 PRO A C 1
ATOM 2211 O O . PRO A 1 293 ? -3.741 2.105 11.022 1.00 96.94 293 PRO A O 1
ATOM 2214 N N . ALA A 1 294 ? -2.089 2.905 12.316 1.00 97.19 294 ALA A N 1
ATOM 2215 C CA . ALA A 1 294 ? -1.154 3.136 11.219 1.00 97.19 294 ALA A CA 1
ATOM 2216 C C . ALA A 1 294 ? -0.737 1.826 10.530 1.00 97.19 294 ALA A C 1
ATOM 2218 O O . ALA A 1 294 ? -0.689 1.761 9.297 1.00 97.19 294 ALA A O 1
ATOM 2219 N N . VAL A 1 295 ? -0.491 0.763 11.303 1.00 97.44 295 VAL A N 1
ATOM 2220 C CA . VAL A 1 295 ? -0.167 -0.568 10.772 1.00 97.44 295 VAL A CA 1
ATOM 2221 C C . VAL A 1 295 ? -1.328 -1.144 9.963 1.00 97.44 295 VAL A C 1
ATOM 2223 O O . VAL A 1 295 ? -1.129 -1.582 8.825 1.00 97.44 295 VAL A O 1
ATOM 2226 N N . LEU A 1 296 ? -2.547 -1.107 10.503 1.00 97.88 296 LEU A N 1
ATOM 2227 C CA . LEU A 1 296 ? -3.735 -1.597 9.799 1.00 97.88 296 LEU A CA 1
ATOM 2228 C C . LEU A 1 296 ? -4.021 -0.779 8.540 1.00 97.88 296 LEU A C 1
ATOM 2230 O O . LEU A 1 296 ? -4.267 -1.349 7.475 1.00 97.88 296 LEU A O 1
ATOM 2234 N N . ALA A 1 297 ? -3.904 0.547 8.624 1.00 97.81 297 ALA A N 1
ATOM 2235 C CA . ALA A 1 297 ? -4.044 1.430 7.478 1.00 97.81 297 ALA A CA 1
ATOM 2236 C C . ALA A 1 297 ? -3.038 1.083 6.370 1.00 97.81 297 ALA A C 1
ATOM 2238 O O . ALA A 1 297 ? -3.408 1.071 5.195 1.00 97.81 297 ALA A O 1
ATOM 2239 N N . ALA A 1 298 ? -1.779 0.781 6.716 1.00 97.31 298 ALA A N 1
ATOM 2240 C CA . ALA A 1 298 ? -0.759 0.378 5.747 1.00 97.31 298 ALA A CA 1
ATOM 2241 C C . ALA A 1 298 ? -1.109 -0.959 5.075 1.00 97.31 298 ALA A C 1
ATOM 2243 O O . ALA A 1 298 ? -0.993 -1.080 3.853 1.00 97.31 298 ALA A O 1
ATOM 2244 N N . CYS A 1 299 ? -1.614 -1.933 5.839 1.00 97.00 299 CYS A N 1
ATOM 2245 C CA . CYS A 1 299 ? -2.081 -3.212 5.299 1.00 97.00 299 CYS A CA 1
ATOM 2246 C C . CYS A 1 299 ? -3.231 -3.013 4.299 1.00 97.00 299 CYS A C 1
ATOM 2248 O O . CYS A 1 299 ? -3.151 -3.474 3.157 1.00 97.00 299 CYS A O 1
ATOM 2250 N N . VAL A 1 300 ? -4.271 -2.260 4.685 1.00 96.75 300 VAL A N 1
ATOM 2251 C CA . VAL A 1 300 ? -5.405 -1.934 3.801 1.00 96.75 300 VAL A CA 1
ATOM 2252 C C . VAL A 1 300 ? -4.934 -1.185 2.559 1.00 96.75 300 VAL A C 1
ATOM 2254 O O . VAL A 1 300 ? -5.362 -1.513 1.453 1.00 96.75 300 VAL A O 1
ATOM 2257 N N . HIS A 1 301 ? -4.035 -0.210 2.713 1.00 95.62 301 HIS A N 1
ATOM 2258 C CA . HIS A 1 301 ? -3.502 0.579 1.605 1.00 95.62 301 HIS A CA 1
ATOM 2259 C C . HIS A 1 301 ? -2.870 -0.299 0.520 1.00 95.62 301 HIS A C 1
ATOM 2261 O O . HIS A 1 301 ? -3.138 -0.114 -0.675 1.00 95.62 301 HIS A O 1
ATOM 2267 N N . GLU A 1 302 ? -2.055 -1.268 0.928 1.00 93.88 302 GLU A N 1
ATOM 2268 C CA . GLU A 1 302 ? -1.380 -2.185 0.014 1.00 93.88 302 GLU A CA 1
ATOM 2269 C C . GLU A 1 302 ? -2.341 -3.214 -0.594 1.00 93.88 302 GLU A C 1
ATOM 2271 O O . GLU A 1 302 ? -2.332 -3.438 -1.810 1.00 93.88 302 GLU A O 1
ATOM 2276 N N . TRP A 1 303 ? -3.225 -3.808 0.212 1.00 94.69 303 TRP A N 1
ATOM 2277 C CA . TRP A 1 303 ? -4.208 -4.786 -0.259 1.00 94.69 303 TRP A CA 1
ATOM 2278 C C . TRP A 1 303 ? -5.230 -4.178 -1.225 1.00 94.69 303 TRP A C 1
ATOM 2280 O O . TRP A 1 303 ? -5.484 -4.743 -2.292 1.00 94.69 303 TRP A O 1
ATOM 2290 N N . ALA A 1 304 ? -5.750 -2.988 -0.926 1.00 93.50 304 ALA A N 1
ATOM 2291 C CA . ALA A 1 304 ? -6.664 -2.264 -1.808 1.00 93.50 304 ALA A CA 1
ATOM 2292 C C . ALA A 1 304 ? -5.976 -1.735 -3.084 1.00 93.50 304 ALA A C 1
ATOM 2294 O O . ALA A 1 304 ? -6.645 -1.317 -4.037 1.00 93.50 304 ALA A O 1
ATOM 2295 N N . GLY A 1 305 ? -4.637 -1.730 -3.126 1.00 91.38 305 GLY A N 1
ATOM 2296 C CA . GLY A 1 305 ? -3.868 -1.115 -4.207 1.00 91.38 305 GLY A CA 1
ATOM 2297 C C . GLY A 1 305 ? -4.025 0.409 -4.251 1.00 91.38 305 GLY A C 1
ATOM 2298 O O . GLY A 1 305 ? -3.890 1.021 -5.318 1.00 91.38 305 GLY A O 1
ATOM 2299 N N . ALA A 1 306 ? -4.304 1.033 -3.104 1.00 93.06 306 ALA A N 1
ATOM 2300 C CA . ALA A 1 306 ? -4.619 2.455 -2.986 1.00 93.06 306 ALA A CA 1
ATOM 2301 C C . ALA A 1 306 ? -3.434 3.366 -3.349 1.00 93.06 306 ALA A C 1
ATOM 2303 O O . ALA A 1 306 ? -3.630 4.517 -3.744 1.00 93.06 306 ALA A O 1
ATOM 2304 N N . GLY A 1 307 ? -2.204 2.840 -3.353 1.00 90.62 307 GLY A N 1
ATOM 2305 C CA . GLY A 1 307 ? -1.014 3.549 -3.836 1.00 90.62 307 GLY A CA 1
ATOM 2306 C C . GLY A 1 307 ? -1.133 4.063 -5.278 1.00 90.62 307 GLY A C 1
ATOM 2307 O O . GLY A 1 307 ? -0.398 4.967 -5.684 1.00 90.62 307 GLY A O 1
ATOM 2308 N N . HIS A 1 308 ? -2.089 3.555 -6.066 1.00 87.12 308 HIS A N 1
ATOM 2309 C CA . HIS A 1 308 ? -2.433 4.131 -7.365 1.00 87.12 308 HIS A CA 1
ATOM 2310 C C . HIS A 1 308 ? -2.825 5.618 -7.289 1.00 87.12 308 HIS A C 1
ATOM 2312 O O . HIS A 1 308 ? -2.351 6.392 -8.121 1.00 87.12 308 HIS A O 1
ATOM 2318 N N . PHE A 1 309 ? -3.606 6.035 -6.284 1.00 89.50 309 PHE A N 1
ATOM 2319 C CA . PHE A 1 309 ? -4.018 7.438 -6.106 1.00 89.50 309 PHE A CA 1
ATOM 2320 C C . PHE A 1 309 ? -2.830 8.381 -5.920 1.00 89.50 309 PHE A C 1
ATOM 2322 O O . PHE A 1 309 ? -2.888 9.551 -6.299 1.00 89.50 309 PHE A O 1
ATOM 2329 N N . LEU A 1 310 ? -1.735 7.859 -5.369 1.00 90.38 310 LEU A N 1
ATOM 2330 C CA . LEU A 1 310 ? -0.503 8.602 -5.137 1.00 90.38 310 LEU A CA 1
ATOM 2331 C C . LEU A 1 310 ? 0.353 8.668 -6.410 1.00 90.38 310 LEU A C 1
ATOM 2333 O O . LEU A 1 310 ? 0.891 9.723 -6.756 1.00 90.38 310 LEU A O 1
ATOM 2337 N N . ARG A 1 311 ? 0.434 7.566 -7.165 1.00 84.62 311 ARG A N 1
ATOM 2338 C CA . ARG A 1 311 ? 1.312 7.446 -8.342 1.00 84.62 311 ARG A CA 1
ATOM 2339 C C . ARG A 1 311 ? 0.733 8.075 -9.604 1.00 84.62 311 ARG A C 1
ATOM 2341 O O . ARG A 1 311 ? 1.446 8.792 -10.314 1.00 84.62 311 ARG A O 1
ATOM 2348 N N . THR A 1 312 ? -0.544 7.848 -9.880 1.00 79.81 312 THR A N 1
ATOM 2349 C CA . THR A 1 312 ? -1.158 8.220 -11.155 1.00 79.81 312 THR A CA 1
ATOM 2350 C C . THR A 1 312 ? -2.104 9.405 -10.961 1.00 79.81 312 THR A C 1
ATOM 2352 O O . THR A 1 312 ? -2.995 9.337 -10.112 1.00 79.81 312 THR A O 1
ATOM 2355 N N . PRO A 1 313 ? -1.939 10.504 -11.722 1.00 77.94 313 PRO A N 1
ATOM 2356 C CA . PRO A 1 313 ? -2.990 11.503 -11.819 1.00 77.94 313 PRO A CA 1
ATOM 2357 C C . PRO A 1 313 ? -4.181 10.859 -12.532 1.00 77.94 313 PRO A C 1
ATOM 2359 O O . PRO A 1 313 ? -4.069 10.465 -13.689 1.00 77.94 313 PRO A O 1
ATOM 2362 N N . VAL A 1 314 ? -5.294 10.709 -11.827 1.00 66.25 314 VAL A N 1
ATOM 2363 C CA . VAL A 1 314 ? -6.540 10.203 -12.398 1.00 66.25 314 VAL A CA 1
ATOM 2364 C C . VAL A 1 314 ? -7.391 11.414 -12.746 1.00 66.25 314 VAL A C 1
ATOM 2366 O O . VAL A 1 314 ? -7.693 12.228 -11.871 1.00 66.25 314 VAL A O 1
ATOM 2369 N N . PHE A 1 315 ? -7.753 11.548 -14.019 1.00 57.50 315 PHE A N 1
ATOM 2370 C CA . PHE A 1 315 ? -8.825 12.449 -14.423 1.00 57.50 315 PHE A CA 1
ATOM 2371 C C . PHE A 1 315 ? -10.130 11.807 -13.947 1.00 57.50 315 PHE A C 1
ATOM 2373 O O . PHE A 1 315 ? -10.434 10.687 -14.340 1.00 57.50 315 PHE A O 1
ATOM 2380 N N . ARG A 1 316 ? -10.851 12.465 -13.032 1.00 55.44 316 ARG A N 1
ATOM 2381 C CA . ARG A 1 316 ? -12.108 11.944 -12.462 1.00 55.44 316 ARG A CA 1
ATOM 2382 C C . ARG A 1 316 ? -13.263 11.895 -13.483 1.00 55.44 316 ARG A C 1
ATOM 2384 O O . ARG A 1 316 ? -14.320 11.398 -13.127 1.00 55.44 316 ARG A O 1
ATOM 2391 N N . GLU A 1 317 ? -13.061 12.387 -14.709 1.00 39.91 317 GLU A N 1
ATOM 2392 C CA . GLU A 1 317 ? -14.121 12.675 -15.690 1.00 39.91 317 GLU A CA 1
ATOM 2393 C C . GLU A 1 317 ? -13.689 12.394 -17.147 1.00 39.91 317 GLU A C 1
ATOM 2395 O O . GLU A 1 317 ? -13.816 13.254 -18.016 1.00 39.91 317 GLU A O 1
ATOM 2400 N N . LEU A 1 318 ? -13.137 11.210 -17.424 1.00 40.75 318 LEU A N 1
ATOM 2401 C CA . LEU A 1 318 ? -13.051 10.685 -18.795 1.00 40.75 318 LEU A CA 1
ATOM 2402 C C . LEU A 1 318 ? -13.762 9.340 -18.880 1.00 40.75 318 LEU A C 1
ATOM 2404 O O . LEU A 1 318 ? -13.497 8.503 -17.985 1.00 40.75 318 LEU A O 1
#

Sequence (318 aa):
MISVLGLGTALVGLAGMGTGDRFLSGILLAAGGWVVLTAPFAGVRVDGRGLRYRGVARRDFLPWSEVASVETGSLGGRLWNANVPVVTTRGGTEMTLLMLAGYEGWGGRPNARVREQAGTMTRRAALAREDARAAGATTAGLTLHRLVTRDQWNRYAAREAVYARADTPRGEVTLTRGPGVGRDPEEIANGAERWTLDLRGETRMVLFRICAGGYGSRWSLGRGVDGEFDGVPFRYSGRSALRPSRRAVVLEGDGIDVRFVHRGFGQVLVEGGERAALYGGLRGWDLTDASDPAVLAACVHEWAGAGHFLRTPVFREL

pLDDT: mean 80.01, std 20.9, range [23.17, 98.5]

Foldseek 3Di:
DDDDDPPDPFPFPPPDDDPDDDDDQGFRDDPPDTDRPPPPQFDWDQDLQAIWGGDPQDTDTAGLQQFPAWDWDWDDDPVWIKIWIWTAGPVRDIDTRVRQIDTADPPRHHDPSRVVVRVVSRVSSVVVVVVCVVVVDPQQFKDKAFPDDPVVQQDAADAWDWGIWIRHLQAIKTKIKGFAPDPPPVLVVLRFIWIFIDGPNHTFKIWGRAHFDDVSNQVDQCVWIWMAGNNWIWIWHWAADPDLQRTWTFIDGDPWTWIWGDDPSWTFIATPNHTQWTQNVVRGIRRNRPDPNSSVVSNCCVRSVSCCSNVDRDDPPD

Secondary structure (DSSP, 8-state):
------------------SSS-------EETTEE-----TT-EEEE-SSEEEEE-SS-EEEEEGGGEEEEEEEEEE-SS-EEEEEEEEETTS-EEE-GGG-EEPBTTTBPPHHHHHHHHHHHHHHHHHHHHHHHTT----B-EEEE-S-HHHHHS--SS-EEEEEEEETTEEEEEEEEE-S---HHHHHHTEEEEEEEETTEEEEEEEEEE-SHHHHHHHHHH-EEEEETTEEEEEEEE--SSGGG-EEEEEETTEEEEEEEETTEEEEEETTEEEEEE-STT-EE-TT--HHHHHHHHHHHHTTTHHHHHS---TT-

Radius of gyration: 24.26 Å; chains: 1; bounding box: 67×55×66 Å

InterPro domains:
  IPR019692 Low molecular weight protein antigen 6, PH domain [PF10756] (44-134)